Protein 2FHZ (pdb70)

Foldseek 3Di:
DQDDLFDADEALVCCVVSVQAQHHKYFLNNQLNVLVVCLVVQWAWAKKWFFAQPNHDTDTDVVLIDGDDADPPRSVVSVVSSVVSNVSSVVVVVVPTTIMHTHIDD/DDEDPVNVVCQVVQPHDPVLQVVQVVVDFFWWFWQFFALVNDPDVSPTGTAIWTWTDDVQAIWIAGPPPRYTPDGHRNVDPPTDDDPRIDGDD

InterPro domains:
  IPR020127 Colicin-E5 immunity protein [PF11480] (1-81)
  IPR037234 ImmE5 superfamily [G3DSA:3.30.190.30] (1-83)
  IPR037234 ImmE5 superfamily [SSF143469] (1-82)

B-factor: mean 12.39, std 7.79, range [4.9, 49.21]

Radius of gyration: 15.58 Å; Cα contacts (8 Å, |Δi|>4): 449; chains: 2; bounding box: 34×41×37 Å

Organism: Escherichia coli (NCBI:txid562)

Nearest PDB structures (foldseek):
  2fhz-assembly1_A  TM=1.010E+00  e=1.938E-22  Escherichia coli
  6ecx-assembly1_A  TM=2.827E-01  e=2.807E+00  Stigmatella aurantiaca
  7jsr-assembly1_A  TM=5.140E-01  e=8.638E+00  Mycolicibacterium smegmatis MC2 155
  2a8k-assembly1_A  TM=9.633E-01  e=1.372E-16  Escherichia coli
  3vj7-assembly1_A  TM=9.386E-01  e=8.133E-16  Escherichia coli

Sequence (199 aa):
KLFEHTVLYDSGDAFFELKGNASMKLSPKAAIEVCNEAAKKGLWILGIDGGHWLNPGFRIDSSASWTYDMPEEYKSKIPENNRLAIENIKDDIENGYTAFIITLKMLKIDQKIRGQMPERGWTEDDIKNTVSNGATGTSFDKRSPKKTPPDYLGRNDPATVYGSPGKYVVVNDRTGEVTQISDKTDPGWVDDSRIQWGN

Secondary structure (DSSP, 8-state):
--S-TT--B--HHHHHHTT-TTT--B-HHHHHHHHHHHHHHT--EEEEEEEEE-SS-EEE-GGG-EE-PPPSS-GGGHHHHHHHHHHHHHHHHHTT--EEEEEE--/-B--HHHHHHGGGTT--HHHHHHHHHT-EEEEEEEEE-GGGSTTTT--EEEEEEEEEETTEEEEEETTT-BEEEE--TT-TTPBPPTT-EE--

Solvent-accessible surface area: 9165 Å² total; per-residue (Å²): 106,124,7,106,24,92,61,46,32,79,42,3,105,15,2,35,135,44,136,0,15,0,0,0,2,0,10,36,110,0,0,32,64,0,0,56,55,0,34,167,105,34,37,2,1,2,0,0,5,0,0,44,32,82,122,90,15,1,74,1,31,11,29,1,4,2,14,15,60,41,42,166,158,43,146,108,100,17,90,74,1,27,121,20,0,25,74,9,0,112,69,3,72,146,109,42,29,61,0,0,0,0,0,2,99,139,94,122,39,45,67,7,5,111,24,2,1,103,49,1,34,8,68,96,97,44,0,109,87,21,27,89,122,29,66,52,0,41,7,66,3,96,20,36,59,120,20,13,8,79,108,88,142,5,40,110,11,76,2,18,0,37,20,53,89,15,114,0,0,4,10,0,84,156,22,20,36,3,20,4,0,0,0,58,53,9,136,42,17,49,32,5,78,100,18,95,98,71,97

CATH classification: 3.30.190.30

Structure (mmCIF, N/CA/C/O backbone):
data_2FHZ
#
_entry.id   2FHZ
#
_cell.length_a   61.790
_cell.length_b   73.640
_cell.length_c   110.110
_cell.angle_alpha   90.00
_cell.angle_beta   90.00
_cell.angle_gamma   90.00
#
_symmetry.space_group_name_H-M   'I 2 2 2'
#
loop_
_entity.id
_entity.type
_entity.pdbx_description
1 polymer 'Colicin-E5 immunity protein'
2 polymer Colicin-E5
3 water water
#
loop_
_atom_site.group_PDB
_atom_site.id
_atom_site.type_symbol
_atom_site.label_atom_id
_atom_site.label_alt_id
_atom_site.label_comp_id
_atom_site.label_asym_id
_atom_site.label_entity_id
_atom_site.label_seq_id
_atom_site.pdbx_PDB_ins_code
_atom_site.Cartn_x
_atom_site.Cartn_y
_atom_site.Cartn_z
_atom_site.occupancy
_atom_site.B_iso_or_equiv
_atom_site.auth_seq_id
_atom_site.auth_comp_id
_atom_site.auth_asym_id
_atom_site.auth_atom_id
_atom_site.pdbx_PDB_model_num
ATOM 1 N N . LYS A 1 4 ? 12.806 13.417 3.249 1.00 15.52 4 LYS A N 1
ATOM 2 C CA . LYS A 1 4 ? 12.010 13.020 4.444 1.00 13.64 4 LYS A CA 1
ATOM 3 C C . LYS A 1 4 ? 11.196 11.762 4.175 1.00 13.50 4 LYS A C 1
ATOM 4 O O . LYS A 1 4 ? 10.816 11.485 3.037 1.00 14.62 4 LYS A O 1
ATOM 10 N N . LEU A 1 5 ? 10.927 11.004 5.233 1.00 12.62 5 LEU A N 1
ATOM 11 C CA . LEU A 1 5 ? 10.147 9.780 5.116 1.00 13.16 5 LEU A CA 1
ATOM 12 C C . LEU A 1 5 ? 8.661 10.099 5.229 1.00 12.24 5 LEU A C 1
ATOM 13 O O . LEU A 1 5 ? 7.813 9.247 4.972 1.00 13.71 5 LEU A O 1
ATOM 18 N N . PHE A 1 6 ? 8.356 11.334 5.620 1.00 11.24 6 PHE A N 1
ATOM 19 C CA . PHE A 1 6 ? 6.977 11.783 5.768 1.00 10.64 6 PHE A CA 1
ATOM 20 C C . PHE A 1 6 ? 6.684 12.887 4.759 1.00 10.59 6 PHE A C 1
ATOM 21 O O . PHE A 1 6 ? 7.586 13.364 4.075 1.00 10.87 6 PHE A O 1
ATOM 29 N N . GLU A 1 7 ? 5.420 13.289 4.677 1.00 10.15 7 GLU A N 1
ATOM 30 C CA . GLU A 1 7 ? 4.995 14.334 3.752 1.00 10.73 7 GLU A CA 1
ATOM 31 C C . GLU A 1 7 ? 4.779 15.667 4.459 1.00 9.99 7 GLU A C 1
ATOM 32 O O . GLU A 1 7 ? 4.104 15.732 5.486 1.00 9.40 7 GLU A O 1
ATOM 38 N N . HIS A 1 8 ? 5.339 16.733 3.899 1.00 9.81 8 HIS A N 1
ATOM 39 C CA . HIS A 1 8 ? 5.177 18.056 4.488 1.00 9.29 8 HIS A CA 1
ATOM 40 C C . HIS A 1 8 ? 3.757 18.580 4.299 1.00 8.75 8 HIS A C 1
ATOM 41 O O . HIS A 1 8 ? 3.330 19.497 4.996 1.00 9.51 8 HIS A O 1
ATOM 48 N N . THR A 1 9 ? 3.031 17.985 3.355 1.00 9.33 9 THR A N 1
ATOM 49 C CA . THR A 1 9 ? 1.659 18.385 3.055 1.00 10.29 9 THR A CA 1
ATOM 50 C C . THR A 1 9 ? 0.630 17.710 3.954 1.00 9.87 9 THR A C 1
ATOM 51 O O . THR A 1 9 ? -0.571 17.937 3.805 1.00 10.64 9 THR A O 1
ATOM 55 N N . VAL A 1 10 ? 1.101 16.893 4.890 1.00 9.96 10 VAL A N 1
ATOM 56 C CA . VAL A 1 10 ? 0.212 16.176 5.792 1.00 9.05 10 VAL A CA 1
ATOM 57 C C . VAL A 1 10 ? 0.361 16.597 7.247 1.00 8.49 10 VAL A C 1
ATOM 58 O O . VAL A 1 10 ? 1.475 16.774 7.744 1.00 8.89 10 VAL A O 1
ATOM 62 N N . LEU A 1 11 ? -0.771 16.772 7.920 1.00 8.17 11 LEU A N 1
ATOM 63 C CA . LEU A 1 11 ? -0.770 17.110 9.335 1.00 8.36 11 LEU A CA 1
ATOM 64 C C . LEU A 1 11 ? -0.943 15.754 10.013 1.00 7.90 11 LEU A C 1
ATOM 65 O O . LEU A 1 11 ? -2.043 15.198 10.035 1.00 9.66 11 LEU A O 1
ATOM 70 N N . TYR A 1 12 ? 0.143 15.204 10.546 1.00 8.18 12 TYR A N 1
ATOM 71 C CA . TYR A 1 12 ? 0.066 13.898 11.184 1.00 8.38 12 TYR A CA 1
ATOM 72 C C . TYR A 1 12 ? -0.738 13.932 12.472 1.00 8.85 12 TYR A C 1
ATOM 73 O O . TYR A 1 12 ? -0.600 14.843 13.293 1.00 9.24 12 TYR A O 1
ATOM 82 N N . ASP A 1 13 ? -1.593 12.927 12.637 1.00 10.33 13 ASP A N 1
ATOM 83 C CA . ASP A 1 13 ? -2.480 12.856 13.786 1.00 11.16 13 ASP A CA 1
ATOM 84 C C . ASP A 1 13 ? -2.148 11.773 14.808 1.00 11.40 13 ASP A C 1
ATOM 85 O O . ASP A 1 13 ? -2.916 11.538 15.742 1.00 13.42 13 ASP A O 1
ATOM 90 N N . SER A 1 14 ? -1.006 11.119 14.634 1.00 11.92 14 SER A N 1
ATOM 91 C CA . SER A 1 14 ? -0.576 10.076 15.557 1.00 12.81 14 SER A CA 1
ATOM 92 C C . SER A 1 14 ? 0.895 10.268 15.896 1.00 12.21 14 SER A C 1
ATOM 93 O O . SER A 1 14 ? 1.719 10.478 15.007 1.00 13.52 14 SER A O 1
ATOM 96 N N . GLY A 1 15 ? 1.219 10.197 17.183 1.00 12.50 15 GLY A N 1
ATOM 97 C CA . GLY A 1 15 ? 2.598 10.361 17.603 1.00 12.76 15 GLY A CA 1
ATOM 98 C C . GLY A 1 15 ? 3.506 9.277 17.052 1.00 12.72 15 GLY A C 1
ATOM 99 O O . GLY A 1 15 ? 4.709 9.486 16.904 1.00 12.16 15 GLY A O 1
ATOM 100 N N . ASP A 1 16 ? 2.938 8.115 16.745 1.00 13.25 16 ASP A N 1
ATOM 101 C CA . ASP A 1 16 ? 3.729 7.012 16.209 1.00 14.35 16 ASP A CA 1
ATOM 102 C C . ASP A 1 16 ? 4.428 7.399 14.909 1.00 13.40 16 ASP A C 1
ATOM 103 O O . ASP A 1 16 ? 5.547 6.959 14.641 1.00 14.08 16 ASP A O 1
ATOM 108 N N . ALA A 1 17 ? 3.764 8.223 14.104 1.00 12.52 17 ALA A N 1
ATOM 109 C CA . ALA A 1 17 ? 4.321 8.661 12.829 1.00 11.68 17 ALA A CA 1
ATOM 110 C C . ALA A 1 17 ? 5.620 9.440 13.018 1.00 10.06 17 ALA A C 1
ATOM 111 O O . ALA A 1 17 ? 6.544 9.321 12.218 1.00 9.36 17 ALA A O 1
ATOM 113 N N . PHE A 1 18 ? 5.676 10.241 14.076 1.00 9.21 18 PHE A N 1
ATOM 114 C CA . PHE A 1 18 ? 6.857 11.044 14.384 1.00 9.06 18 PHE A CA 1
ATOM 115 C C . PHE A 1 18 ? 8.096 10.159 14.535 1.00 8.91 18 PHE A C 1
ATOM 116 O O . PHE A 1 18 ? 9.172 10.489 14.046 1.00 9.72 18 PHE A O 1
ATOM 124 N N . PHE A 1 19 ? 7.944 9.029 15.213 1.00 10.12 19 PHE A N 1
ATOM 125 C CA . PHE A 1 19 ? 9.077 8.139 15.412 1.00 10.88 19 PHE A CA 1
ATOM 126 C C . PHE A 1 19 ? 9.327 7.218 14.228 1.00 11.57 19 PHE A C 1
ATOM 127 O O . PHE A 1 19 ? 10.469 7.037 13.807 1.00 12.97 19 PHE A O 1
ATOM 135 N N . GLU A 1 20 ? 8.260 6.656 13.677 1.00 11.82 20 GLU A N 1
ATOM 136 C CA . GLU A 1 20 ? 8.391 5.753 12.543 1.00 13.73 20 GLU A CA 1
ATOM 137 C C . GLU A 1 20 ? 8.933 6.446 11.296 1.00 12.24 20 GLU A C 1
ATOM 138 O O . GLU A 1 20 ? 9.719 5.861 10.548 1.00 12.89 20 GLU A O 1
ATOM 144 N N . LEU A 1 21 ? 8.523 7.693 11.078 1.00 11.10 21 LEU A N 1
ATOM 145 C CA . LEU A 1 21 ? 8.957 8.439 9.901 1.00 10.41 21 LEU A CA 1
ATOM 146 C C . LEU A 1 21 ? 10.040 9.485 10.181 1.00 9.93 21 LEU A C 1
ATOM 147 O O . LEU A 1 21 ? 10.280 10.373 9.362 1.00 10.01 21 LEU A O 1
ATOM 152 N N . LYS A 1 22 ? 10.688 9.367 11.339 1.00 9.46 22 LYS A N 1
ATOM 153 C CA . LYS A 1 22 ? 11.774 10.264 11.739 1.00 10.04 22 LYS A CA 1
ATOM 154 C C . LYS A 1 22 ? 11.431 11.736 11.526 1.00 8.76 22 LYS A C 1
ATOM 155 O O . LYS A 1 22 ? 12.120 12.446 10.790 1.00 9.39 22 LYS A O 1
ATOM 161 N N . GLY A 1 23 ? 10.380 12.195 12.195 1.00 8.08 23 GLY A N 1
ATOM 162 C CA . GLY A 1 23 ? 9.949 13.570 12.030 1.00 7.60 23 GLY A CA 1
ATOM 163 C C . GLY A 1 23 ? 10.521 14.614 12.968 1.00 7.23 23 GLY A C 1
ATOM 164 O O . GLY A 1 23 ? 10.020 15.739 12.999 1.00 6.49 23 GLY A O 1
ATOM 165 N N . ASN A 1 24 ? 11.570 14.281 13.712 1.00 7.32 24 ASN A N 1
ATOM 166 C CA . ASN A 1 24 ? 12.142 15.241 14.645 1.00 6.65 24 ASN A CA 1
ATOM 167 C C . ASN A 1 24 ? 12.445 16.602 14.028 1.00 6.62 24 ASN A C 1
ATOM 168 O O . ASN A 1 24 ? 13.046 16.699 12.956 1.00 6.99 24 ASN A O 1
ATOM 173 N N . ALA A 1 25 ? 11.993 17.645 14.723 1.00 6.41 25 ALA A N 1
ATOM 174 C CA . ALA A 1 25 ? 12.203 19.039 14.338 1.00 6.12 25 ALA A CA 1
ATOM 175 C C . ALA A 1 25 ? 11.595 19.469 13.012 1.00 5.50 25 ALA A C 1
ATOM 176 O O . ALA A 1 25 ? 11.804 20.606 12.585 1.00 6.27 25 ALA A O 1
ATOM 178 N N . SER A 1 26 ? 10.814 18.599 12.380 1.00 6.43 26 SER A N 1
ATOM 179 C CA . SER A 1 26 ? 10.275 18.918 11.062 1.00 6.42 26 SER A CA 1
ATOM 180 C C . SER A 1 26 ? 8.819 18.528 10.779 1.00 6.09 26 SER A C 1
ATOM 181 O O . SER A 1 26 ? 8.081 19.295 10.162 1.00 6.79 26 SER A O 1
ATOM 184 N N . MET A 1 27 ? 8.400 17.346 11.216 1.00 5.97 27 MET A N 1
ATOM 185 C CA . MET A 1 27 ? 7.038 16.893 10.964 1.00 6.31 27 MET A CA 1
ATOM 186 C C . MET A 1 27 ? 5.966 17.787 11.582 1.00 5.98 27 MET A C 1
ATOM 187 O O . MET A 1 27 ? 6.103 18.241 12.719 1.00 6.04 27 MET A O 1
ATOM 192 N N . LYS A 1 28 ? 4.899 18.032 10.824 1.00 6.23 28 LYS A N 1
ATOM 193 C CA . LYS A 1 28 ? 3.780 18.833 11.309 1.00 6.58 28 LYS A CA 1
ATOM 194 C C . LYS A 1 28 ? 2.851 17.899 12.080 1.00 6.11 28 LYS A C 1
ATOM 195 O O . LYS A 1 28 ? 2.410 16.870 11.555 1.00 7.21 28 LYS A O 1
ATOM 201 N N . LEU A 1 29 ? 2.551 18.275 13.318 1.00 6.13 29 LEU A N 1
ATOM 202 C CA . LEU A 1 29 ? 1.716 17.476 14.203 1.00 6.36 29 LEU A CA 1
ATOM 203 C C . LEU A 1 29 ? 0.432 18.167 14.645 1.00 6.61 29 LEU A C 1
ATOM 204 O O . LEU A 1 29 ? 0.436 19.352 14.976 1.00 6.65 29 LEU A O 1
ATOM 209 N N . SER A 1 30 ? -0.664 17.417 14.667 1.00 6.46 30 SER A N 1
ATOM 210 C CA . SER A 1 30 ? -1.927 17.956 15.142 1.00 7.31 30 SER A CA 1
ATOM 211 C C . SER A 1 30 ? -1.751 18.086 16.653 1.00 7.02 30 SER A C 1
ATOM 212 O O . SER A 1 30 ? -0.820 17.519 17.226 1.00 7.01 30 SER A O 1
ATOM 215 N N . PRO A 1 31 ? -2.634 18.839 17.319 1.00 7.11 31 PRO A N 1
ATOM 216 C CA . PRO A 1 31 ? -2.510 18.985 18.773 1.00 7.95 31 PRO A CA 1
ATOM 217 C C . PRO A 1 31 ? -2.503 17.618 19.471 1.00 8.28 31 PRO A C 1
ATOM 218 O O . PRO A 1 31 ? -1.741 17.387 20.413 1.00 8.21 31 PRO A O 1
ATOM 222 N N . LYS A 1 32 ? -3.353 16.713 18.996 1.00 7.61 32 LYS A N 1
ATOM 223 C CA . LYS A 1 32 ? -3.429 15.366 19.552 1.00 8.73 32 LYS A CA 1
ATOM 224 C C . LYS A 1 32 ? -2.085 14.655 19.412 1.00 8.27 32 LYS A C 1
ATOM 225 O O . LYS A 1 32 ? -1.565 14.093 20.379 1.00 8.74 32 LYS A O 1
ATOM 231 N N . ALA A 1 33 ? -1.529 14.681 18.205 1.00 7.59 33 ALA A N 1
ATOM 232 C CA . ALA A 1 33 ? -0.253 14.028 17.946 1.00 7.93 33 ALA A CA 1
ATOM 233 C C . ALA A 1 33 ? 0.887 14.653 18.736 1.00 7.11 33 ALA A C 1
ATOM 234 O O . ALA A 1 33 ? 1.791 13.949 19.183 1.00 7.75 33 ALA A O 1
ATOM 236 N N . ALA A 1 34 ? 0.849 15.971 18.904 1.00 7.52 34 ALA A N 1
ATOM 237 C CA . ALA A 1 34 ? 1.896 16.672 19.639 1.00 7.03 34 ALA A CA 1
ATOM 238 C C . ALA A 1 34 ? 1.973 16.178 21.080 1.00 7.13 34 ALA A C 1
ATOM 239 O O . ALA A 1 34 ? 3.061 15.934 21.607 1.00 7.57 34 ALA A O 1
ATOM 241 N N . ILE A 1 35 ? 0.819 16.036 21.721 1.00 7.31 35 ILE A N 1
ATOM 242 C CA . ILE A 1 35 ? 0.780 15.553 23.095 1.00 8.73 35 ILE A CA 1
ATOM 243 C C . ILE A 1 35 ? 1.283 14.111 23.144 1.00 8.07 35 ILE A C 1
ATOM 244 O O . ILE A 1 35 ? 2.019 13.731 24.059 1.00 9.05 35 ILE A O 1
ATOM 249 N N . GLU A 1 36 ? 0.888 13.309 22.159 1.00 7.75 36 GLU A N 1
ATOM 250 C CA . GLU A 1 36 ? 1.328 11.919 22.102 1.00 8.59 36 GLU A CA 1
ATOM 251 C C . GLU A 1 36 ? 2.847 11.832 21.980 1.00 8.10 36 GLU A C 1
ATOM 252 O O . GLU A 1 36 ? 3.475 10.993 22.627 1.00 8.82 36 GLU A O 1
ATOM 258 N N . VAL A 1 37 ? 3.441 12.696 21.160 1.00 7.66 37 VAL A N 1
ATOM 259 C CA . VAL A 1 37 ? 4.891 12.691 21.001 1.00 7.85 37 VAL A CA 1
ATOM 260 C C . VAL A 1 37 ? 5.570 13.050 22.322 1.00 7.51 37 VAL A C 1
ATOM 261 O O . VAL A 1 37 ? 6.583 12.453 22.687 1.00 8.20 37 VAL A O 1
ATOM 265 N N . CYS A 1 38 ? 5.021 14.022 23.042 1.00 7.91 38 CYS A N 1
ATOM 266 C CA . CYS A 1 38 ? 5.603 14.405 24.324 1.00 8.61 38 CYS A CA 1
ATOM 267 C C . CYS A 1 38 ? 5.588 13.235 25.300 1.00 10.03 38 CYS A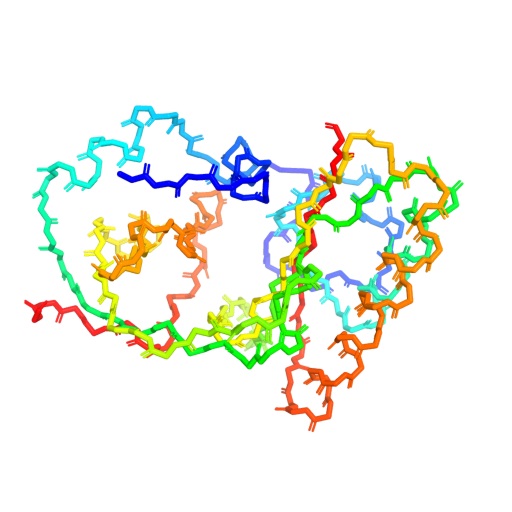 C 1
ATOM 268 O O . CYS A 1 38 ? 6.575 12.975 25.989 1.00 10.66 38 CYS A O 1
ATOM 271 N N . ASN A 1 39 ? 4.469 12.526 25.359 1.00 10.48 39 ASN A N 1
ATOM 272 C CA . ASN A 1 39 ? 4.358 11.391 26.263 1.00 11.69 39 ASN A CA 1
ATOM 273 C C . ASN A 1 39 ? 5.296 10.251 25.877 1.00 10.40 39 ASN A C 1
ATOM 274 O O . ASN A 1 39 ? 5.873 9.596 26.748 1.00 11.15 39 ASN A O 1
ATOM 279 N N . GLU A 1 40 ? 5.457 10.012 24.579 1.00 9.45 40 GLU A N 1
ATOM 280 C CA . GLU A 1 40 ? 6.346 8.955 24.114 1.00 9.96 40 GLU A CA 1
ATOM 281 C C . GLU A 1 40 ? 7.793 9.361 24.393 1.00 9.35 40 GLU A C 1
ATOM 282 O O . GLU A 1 40 ? 8.629 8.520 24.727 1.00 9.25 40 GLU A O 1
ATOM 288 N N . ALA A 1 41 ? 8.081 10.653 24.261 1.00 9.12 41 ALA A N 1
ATOM 289 C CA . ALA A 1 41 ? 9.423 11.164 24.518 1.00 10.01 41 ALA A CA 1
ATOM 290 C C . ALA A 1 41 ? 9.834 10.815 25.945 1.00 10.58 41 ALA A C 1
ATOM 291 O O . ALA A 1 41 ? 10.931 10.304 26.180 1.00 10.28 41 ALA A O 1
ATOM 293 N N . ALA A 1 42 ? 8.949 11.089 26.896 1.00 11.13 42 ALA A N 1
ATOM 294 C CA . ALA A 1 42 ? 9.227 10.794 28.297 1.00 12.91 42 ALA A CA 1
ATOM 295 C C . ALA A 1 42 ? 9.460 9.299 28.498 1.00 12.67 42 ALA A C 1
ATOM 296 O O . ALA A 1 42 ? 10.404 8.894 29.179 1.00 12.83 42 ALA A O 1
ATOM 298 N N . LYS A 1 43 ? 8.598 8.482 27.900 1.00 11.51 43 LYS A N 1
ATOM 299 C CA . LYS A 1 43 ? 8.717 7.035 28.026 1.00 11.23 43 LYS A CA 1
ATOM 300 C C . LYS A 1 43 ? 10.030 6.524 27.447 1.00 9.72 43 LYS A C 1
ATOM 301 O O . LYS A 1 43 ? 10.556 5.502 27.893 1.00 9.20 43 LYS A O 1
ATOM 307 N N . LYS A 1 44 ? 10.557 7.239 26.457 1.00 9.23 44 LYS A N 1
ATOM 308 C CA . LYS A 1 44 ? 11.811 6.865 25.816 1.00 9.58 44 LYS A CA 1
ATOM 309 C C . LYS A 1 44 ? 13.025 7.522 26.473 1.00 9.39 44 LYS A C 1
ATOM 310 O O . LYS A 1 44 ? 14.163 7.230 26.107 1.00 10.66 44 LYS A O 1
ATOM 316 N N . GLY A 1 45 ? 12.782 8.407 27.436 1.00 8.65 45 GLY A N 1
ATOM 317 C CA . GLY A 1 45 ? 13.874 9.085 28.117 1.00 8.99 45 GLY A CA 1
ATOM 318 C C . GLY A 1 45 ? 14.487 10.215 27.307 1.00 7.78 45 GLY A C 1
ATOM 319 O O . GLY A 1 45 ? 15.656 10.563 27.493 1.00 8.99 45 GLY A O 1
ATOM 320 N N . LEU A 1 46 ? 13.689 10.798 26.416 1.00 8.59 46 LEU A N 1
ATOM 321 C CA . LEU A 1 46 ? 14.141 11.884 25.554 1.00 8.32 46 LEU A CA 1
ATOM 322 C C . LEU A 1 46 ? 13.679 13.255 26.032 1.00 7.97 46 LEU A C 1
ATOM 323 O O . LEU A 1 46 ? 12.511 13.456 26.363 1.00 9.07 46 LEU A O 1
ATOM 328 N N . TRP A 1 47 ? 14.613 14.198 26.049 1.00 7.37 47 TRP A N 1
ATOM 329 C CA . TRP A 1 47 ? 14.334 15.563 26.470 1.00 6.89 47 TRP A CA 1
ATOM 330 C C . TRP A 1 47 ? 13.703 16.353 25.327 1.00 6.77 47 TRP A C 1
ATOM 331 O O . TRP A 1 47 ? 14.132 16.240 24.178 1.00 6.88 47 TRP A O 1
ATOM 342 N N . ILE A 1 48 ? 12.681 17.144 25.646 1.00 6.05 48 ILE A N 1
ATOM 343 C CA . ILE A 1 48 ? 12.018 17.970 24.642 1.00 6.02 48 ILE A CA 1
ATOM 344 C C . ILE A 1 48 ? 12.704 19.332 24.671 1.00 5.94 48 ILE A C 1
ATOM 345 O O . ILE A 1 48 ? 12.555 20.091 25.627 1.00 6.80 48 ILE A O 1
ATOM 350 N N . LEU A 1 49 ? 13.469 19.623 23.625 1.00 5.93 49 LEU A N 1
ATOM 351 C CA . LEU A 1 49 ? 14.199 20.884 23.511 1.00 6.01 49 LEU A CA 1
ATOM 352 C C . LEU A 1 49 ? 13.328 22.050 23.081 1.00 5.94 49 LEU A C 1
ATOM 353 O O . LEU A 1 49 ? 13.556 23.190 23.490 1.00 6.83 49 LEU A O 1
ATOM 358 N N . GLY A 1 50 ? 12.341 21.776 22.239 1.00 6.02 50 GLY A N 1
ATOM 359 C CA . GLY A 1 50 ? 11.494 22.854 21.785 1.00 6.79 50 GLY A CA 1
ATOM 360 C C . GLY A 1 50 ? 10.229 22.409 21.103 1.00 5.52 50 GLY A C 1
ATOM 361 O O . GLY A 1 50 ? 10.111 21.279 20.628 1.00 6.28 50 GLY A O 1
ATOM 362 N N . ILE A 1 51 ? 9.269 23.323 21.090 1.00 5.52 51 ILE A N 1
ATOM 363 C CA . ILE A 1 51 ? 7.989 23.102 20.446 1.00 5.89 51 ILE A CA 1
ATOM 364 C C . ILE A 1 51 ? 7.644 24.389 19.716 1.00 5.52 51 ILE A C 1
ATOM 365 O O . ILE A 1 51 ? 7.603 25.463 20.319 1.00 6.63 51 ILE A O 1
ATOM 370 N N . ASP A 1 52 ? 7.438 24.283 18.410 1.00 5.83 52 ASP A N 1
ATOM 371 C CA . ASP A 1 52 ? 7.070 25.438 17.609 1.00 5.75 52 ASP A CA 1
ATOM 372 C C . ASP A 1 52 ? 5.584 25.338 17.308 1.00 5.98 52 ASP A C 1
ATOM 373 O O . ASP A 1 52 ? 5.122 24.338 16.760 1.00 9.61 52 ASP A O 1
ATOM 378 N N . GLY A 1 53 ? 4.831 26.361 17.692 1.00 6.22 53 GLY A N 1
ATOM 379 C CA . GLY A 1 53 ? 3.406 26.360 17.429 1.00 5.98 53 GLY A CA 1
ATOM 380 C C . GLY A 1 53 ? 3.099 27.181 16.194 1.00 5.60 53 GLY A C 1
ATOM 381 O O . GLY A 1 53 ? 3.856 28.085 15.833 1.00 6.85 53 GLY A O 1
ATOM 382 N N . GLY A 1 54 ? 1.987 26.86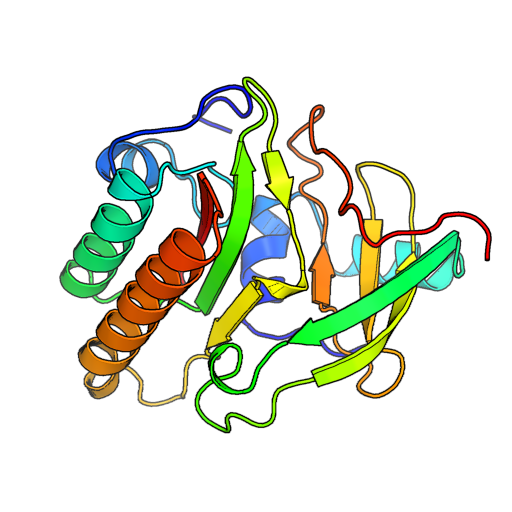3 15.541 1.00 5.53 54 GLY A N 1
ATOM 383 C CA . GLY A 1 54 ? 1.590 27.586 14.352 1.00 5.72 54 GLY A CA 1
ATOM 384 C C . GLY A 1 54 ? 0.187 27.204 13.937 1.00 5.34 54 GLY A C 1
ATOM 385 O O . GLY A 1 54 ? -0.585 26.662 14.733 1.00 5.76 54 GLY A O 1
ATOM 386 N N . HIS A 1 55 ? -0.142 27.486 12.683 1.00 5.27 55 HIS A N 1
ATOM 387 C CA . HIS A 1 55 ? -1.461 27.168 12.164 1.00 6.02 55 HIS A CA 1
ATOM 388 C C . HIS A 1 55 ? -1.389 26.290 10.929 1.00 5.89 55 HIS A C 1
ATOM 389 O O . HIS A 1 55 ? -0.547 26.495 10.048 1.00 7.24 55 HIS A O 1
ATOM 396 N N . TRP A 1 56 ? -2.268 25.294 10.890 1.00 6.97 56 TRP A N 1
ATOM 397 C CA . TRP A 1 56 ? -2.372 24.411 9.738 1.00 7.10 56 TRP A CA 1
ATOM 398 C C . TRP A 1 56 ? -3.393 25.097 8.837 1.00 7.54 56 TRP A C 1
ATOM 399 O O . TRP A 1 56 ? -4.533 25.340 9.243 1.00 7.91 56 TRP A O 1
ATOM 410 N N . LEU A 1 57 ? -2.977 25.405 7.614 1.00 7.68 57 LEU A N 1
ATOM 411 C CA . LEU A 1 57 ? -3.828 26.116 6.673 1.00 8.61 57 LEU A CA 1
ATOM 412 C C . LEU A 1 57 ? -4.579 25.239 5.681 1.00 10.54 57 LEU A C 1
ATOM 413 O O . LEU A 1 57 ? -5.225 25.750 4.769 1.00 12.10 57 LEU A O 1
ATOM 418 N N . ASN A 1 58 ? -4.488 23.924 5.854 1.00 12.15 58 ASN A N 1
ATOM 419 C CA . ASN A 1 58 ? -5.193 22.974 4.990 1.00 13.33 58 ASN A CA 1
ATOM 420 C C . ASN A 1 58 ? -4.975 23.149 3.481 1.00 12.79 58 ASN A C 1
ATOM 421 O O . ASN A 1 58 ? -5.902 23.519 2.757 1.00 14.20 58 ASN A O 1
ATOM 426 N N . PRO A 1 59 ? -3.758 22.879 2.982 1.00 12.72 59 PRO A N 1
ATOM 427 C CA . PRO A 1 59 ? -2.571 22.429 3.710 1.00 13.02 59 PRO A CA 1
ATOM 428 C C . PRO A 1 59 ? -1.618 23.595 3.950 1.00 11.68 59 PRO A C 1
ATOM 429 O O . PRO A 1 59 ? -1.915 24.735 3.588 1.00 10.75 59 PRO A O 1
ATOM 433 N N . GLY A 1 60 ? -0.472 23.300 4.555 1.00 11.62 60 GLY A N 1
ATOM 434 C CA . GLY A 1 60 ? 0.511 24.330 4.813 1.00 10.97 60 GLY A CA 1
ATOM 435 C C . GLY A 1 60 ? 0.642 24.709 6.272 1.00 9.12 60 GLY A C 1
ATOM 436 O O . GLY A 1 60 ? -0.352 24.929 6.969 1.00 10.77 60 GLY A O 1
ATOM 437 N N . PHE A 1 61 ? 1.880 24.781 6.739 1.00 9.50 61 PHE A N 1
ATOM 438 C CA . PHE A 1 61 ? 2.144 25.154 8.116 1.00 9.06 61 PHE A CA 1
ATOM 439 C C . PHE A 1 61 ? 2.744 26.545 8.184 1.00 8.25 61 PHE A C 1
ATOM 440 O O . PHE A 1 61 ? 3.762 26.825 7.542 1.00 9.42 61 PHE A O 1
ATOM 448 N N . ARG A 1 62 ? 2.106 27.423 8.949 1.00 6.80 62 ARG A N 1
ATOM 449 C CA . ARG A 1 62 ? 2.646 28.759 9.132 1.00 6.52 62 ARG A CA 1
ATOM 450 C C . ARG A 1 62 ? 3.046 28.878 10.592 1.00 6.19 62 ARG A C 1
ATOM 451 O O . ARG A 1 62 ? 2.201 28.919 11.489 1.00 6.38 62 ARG A O 1
ATOM 459 N N . ILE A 1 63 ? 4.350 28.912 10.818 1.00 6.23 63 ILE A N 1
ATOM 460 C CA . ILE A 1 63 ? 4.911 29.032 12.153 1.00 6.55 63 ILE A CA 1
ATOM 461 C C . ILE A 1 63 ? 4.629 30.428 12.717 1.00 6.31 63 ILE A C 1
ATOM 462 O O . ILE A 1 63 ? 4.450 31.387 11.965 1.00 6.27 63 ILE A O 1
ATOM 467 N N . ASP A 1 64 ? 4.555 30.529 14.040 1.00 6.65 64 ASP A N 1
ATOM 468 C CA . ASP A 1 64 ? 4.368 31.812 14.715 1.00 6.25 64 ASP A CA 1
ATOM 469 C C . ASP A 1 64 ? 5.444 31.822 15.792 1.00 5.72 64 ASP A C 1
ATOM 470 O O . ASP A 1 64 ? 5.355 31.079 16.767 1.00 5.91 64 ASP A O 1
ATOM 475 N N . SER A 1 65 ? 6.464 32.652 15.610 1.00 6.10 65 SER A N 1
ATOM 476 C CA . SER A 1 65 ? 7.568 32.713 16.558 1.00 6.43 65 SER A CA 1
ATOM 477 C C . SER A 1 65 ? 7.172 33.007 17.999 1.00 6.06 65 SER A C 1
ATOM 478 O O . SER A 1 65 ? 7.889 32.622 18.924 1.00 7.30 65 SER A O 1
ATOM 481 N N . SER A 1 66 ? 6.046 33.682 18.207 1.00 6.08 66 SER A N 1
ATOM 482 C CA . SER A 1 66 ? 5.630 33.977 19.573 1.00 6.55 66 SER A CA 1
ATOM 483 C C . SER A 1 66 ? 5.155 32.717 20.292 1.00 6.84 66 SER A C 1
ATOM 484 O O . SER A 1 66 ? 5.017 32.709 21.517 1.00 7.75 66 SER A O 1
ATOM 487 N N . ALA A 1 67 ? 4.910 31.652 19.533 1.00 5.79 67 ALA A N 1
ATOM 488 C CA . ALA A 1 67 ? 4.473 30.391 20.123 1.00 5.46 67 ALA A CA 1
ATOM 489 C C . ALA A 1 67 ? 5.643 29.429 20.354 1.00 5.97 67 ALA A C 1
ATOM 490 O O . ALA A 1 67 ? 5.444 28.302 20.809 1.00 7.59 67 ALA A O 1
ATOM 492 N N . SER A 1 68 ? 6.862 29.866 20.055 1.00 6.25 68 SER A N 1
ATOM 493 C CA . SER A 1 68 ? 8.025 29.001 20.230 1.00 6.19 68 SER A CA 1
ATOM 494 C C . SER A 1 68 ? 8.436 28.822 21.686 1.00 5.36 68 SER A C 1
ATOM 495 O O . SER A 1 68 ? 8.777 29.783 22.369 1.00 6.31 68 SER A O 1
ATOM 498 N N . TRP A 1 69 ? 8.385 27.571 22.136 1.00 5.35 69 TRP A N 1
ATOM 499 C CA . TRP A 1 69 ? 8.744 27.165 23.497 1.00 5.51 69 TRP A CA 1
ATOM 500 C C . TRP A 1 69 ? 10.120 26.503 23.408 1.00 5.90 69 TRP A C 1
ATOM 501 O O . TRP A 1 69 ? 10.365 25.693 22.511 1.00 6.43 69 TRP A O 1
ATOM 512 N N . THR A 1 70 ? 11.007 26.841 24.339 1.00 6.07 70 THR A N 1
ATOM 513 C CA . THR A 1 70 ? 12.365 26.308 24.335 1.00 7.62 70 THR A CA 1
ATOM 514 C C . THR A 1 70 ? 12.831 25.970 25.739 1.00 7.40 70 THR A C 1
ATOM 515 O O . THR A 1 70 ? 12.637 26.755 26.664 1.00 8.90 70 THR A O 1
ATOM 519 N N . TYR A 1 71 ? 13.456 24.807 25.891 1.00 8.20 71 TYR A N 1
ATOM 520 C CA . TYR A 1 71 ? 13.976 24.395 27.186 1.00 9.20 71 TYR A CA 1
ATOM 521 C C . TYR A 1 71 ? 15.318 23.707 26.969 1.00 8.86 71 TYR A C 1
ATOM 522 O O . TYR A 1 71 ? 15.369 22.519 26.650 1.00 8.46 71 TYR A O 1
ATOM 531 N N . ASP A 1 72 ? 16.404 24.461 27.112 1.00 9.25 72 ASP A N 1
ATOM 532 C CA . ASP A 1 72 ? 17.735 23.892 26.949 1.00 10.61 72 ASP A CA 1
ATOM 533 C C . ASP A 1 72 ? 17.909 22.796 27.991 1.00 9.78 72 ASP A C 1
ATOM 534 O O . ASP A 1 72 ? 17.492 22.948 29.138 1.00 10.27 72 ASP A O 1
ATOM 539 N N . MET A 1 73 ? 18.520 21.691 27.583 1.00 10.31 73 MET A N 1
ATOM 540 C CA . MET A 1 73 ? 18.733 20.553 28.469 1.00 10.54 73 MET A CA 1
ATOM 541 C C . MET A 1 73 ? 19.909 20.783 29.418 1.00 10.14 73 MET A C 1
ATOM 542 O O . MET A 1 73 ? 21.013 21.104 28.982 1.00 11.13 73 MET A O 1
ATOM 547 N N . PRO A 1 74 ? 19.680 20.652 30.735 1.00 10.23 74 PRO A N 1
ATOM 548 C CA . PRO A 1 74 ? 20.783 20.852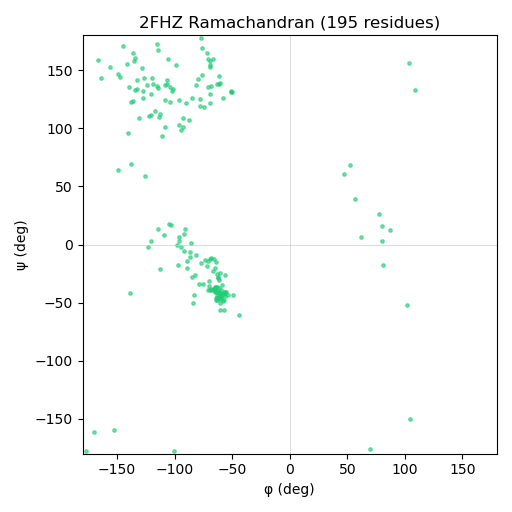 31.680 1.00 9.85 74 PRO A CA 1
ATOM 549 C C . PRO A 1 74 ? 21.685 19.617 31.647 1.00 9.07 74 PRO A C 1
ATOM 550 O O . PRO A 1 74 ? 21.316 18.603 31.058 1.00 9.58 74 PRO A O 1
ATOM 554 N N . GLU A 1 75 ? 22.861 19.702 32.266 1.00 8.73 75 GLU A N 1
ATOM 555 C CA . GLU A 1 75 ? 23.793 18.570 32.295 1.00 9.53 75 GLU A CA 1
ATOM 556 C C . GLU A 1 75 ? 23.139 17.339 32.902 1.00 9.71 75 GLU A C 1
ATOM 557 O O . GLU A 1 75 ? 23.109 16.273 32.287 1.00 10.31 75 GLU A O 1
ATOM 563 N N . GLU A 1 76 ? 22.646 17.482 34.126 1.00 9.70 76 GLU A N 1
ATOM 564 C CA . GLU A 1 76 ? 21.957 16.391 34.799 1.00 10.15 76 GLU A CA 1
ATOM 565 C C . GLU A 1 76 ? 20.490 16.653 34.493 1.00 10.34 76 GLU A C 1
ATOM 566 O O . GLU A 1 76 ? 19.844 17.475 35.141 1.00 11.86 76 GLU A O 1
ATOM 572 N N . TYR A 1 77 ? 19.974 15.948 33.491 1.00 9.44 77 TYR A N 1
ATOM 573 C CA . TYR A 1 77 ? 18.606 16.148 33.029 1.00 9.32 77 TYR A CA 1
ATOM 574 C C . TYR A 1 77 ? 17.623 15.007 33.250 1.00 9.29 77 TYR A C 1
ATOM 575 O O . TYR A 1 77 ? 16.416 15.231 33.244 1.00 8.72 77 TYR A O 1
ATOM 584 N N . LYS A 1 78 ? 18.122 13.791 33.432 1.00 9.79 78 LYS A N 1
ATOM 585 C CA . LYS A 1 78 ? 17.236 12.639 33.563 1.00 8.93 78 LYS A CA 1
ATOM 586 C C . LYS A 1 78 ? 16.147 12.720 34.625 1.00 10.97 78 LYS A C 1
ATOM 587 O O . LYS A 1 78 ? 15.002 12.348 34.368 1.00 12.15 78 LYS A O 1
ATOM 593 N N . SER A 1 79 ? 16.493 13.213 35.807 1.00 12.18 79 SER A N 1
ATOM 594 C CA . SER A 1 79 ? 15.521 13.337 36.888 1.00 14.68 79 SER A CA 1
ATOM 595 C C . SER A 1 79 ? 14.554 14.494 36.630 1.00 13.46 79 SER A C 1
ATOM 596 O O . SER A 1 79 ? 13.521 14.611 37.293 1.00 14.16 79 SER A O 1
ATOM 599 N N . LYS A 1 80 ? 14.893 15.342 35.663 1.00 11.73 80 LYS A N 1
ATOM 600 C CA . LYS A 1 80 ? 14.059 16.489 35.321 1.00 10.95 80 LYS A CA 1
ATOM 601 C C . LYS A 1 80 ? 13.159 16.240 34.118 1.00 10.27 80 LYS A C 1
ATOM 602 O O . LYS A 1 80 ? 12.397 17.123 33.714 1.00 10.36 80 LYS A O 1
ATOM 608 N N . ILE A 1 81 ? 13.243 15.049 33.539 1.00 9.43 81 ILE A N 1
ATOM 609 C CA . ILE A 1 81 ? 12.412 14.730 32.390 1.00 9.70 81 ILE A CA 1
ATOM 610 C C . ILE A 1 81 ? 10.925 14.864 32.720 1.00 9.43 81 ILE A C 1
ATOM 611 O O . ILE A 1 81 ? 10.160 15.401 31.917 1.00 8.67 81 ILE A O 1
ATOM 616 N N . PRO A 1 82 ? 10.488 14.388 33.901 1.00 10.73 82 PRO A N 1
ATOM 617 C CA . PRO A 1 82 ? 9.062 14.524 34.220 1.00 11.49 82 PRO A CA 1
ATOM 618 C C . PRO A 1 82 ? 8.583 15.980 34.155 1.00 10.90 82 PRO A C 1
ATOM 619 O O . PRO A 1 82 ? 7.493 16.259 33.650 1.00 11.52 82 PRO A O 1
ATOM 623 N N . GLU A 1 83 ? 9.398 16.902 34.660 1.00 11.10 83 GLU A N 1
ATOM 624 C CA . GLU A 1 83 ? 9.055 18.324 34.653 1.00 10.95 83 GLU A CA 1
ATOM 625 C C . GLU A 1 83 ? 9.118 18.888 33.231 1.00 9.79 83 GLU A C 1
ATOM 626 O O . GLU A 1 83 ? 8.289 19.712 32.841 1.00 9.47 83 GLU A O 1
ATOM 632 N N . ASN A 1 84 ? 10.115 18.455 32.467 1.00 8.71 84 ASN A N 1
ATOM 633 C CA . ASN A 1 84 ? 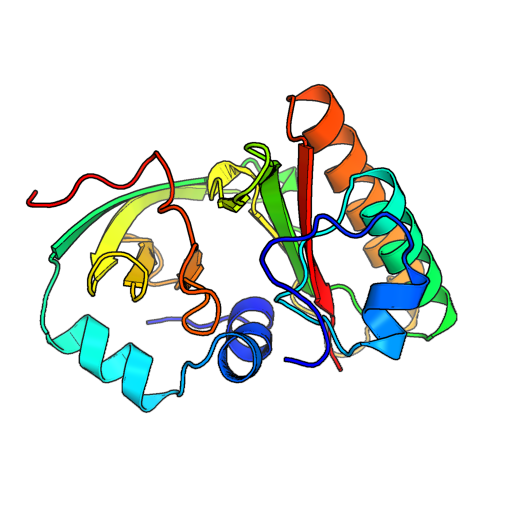10.265 18.890 31.085 1.00 7.84 84 ASN A CA 1
ATOM 634 C C . ASN A 1 84 ? 8.997 18.486 30.330 1.00 7.88 84 ASN A C 1
ATOM 635 O O . ASN A 1 84 ? 8.421 19.286 29.581 1.00 7.99 84 ASN A O 1
ATOM 640 N N . ASN A 1 85 ? 8.552 17.253 30.557 1.00 9.00 85 ASN A N 1
ATOM 641 C CA . ASN A 1 85 ? 7.351 16.715 29.923 1.00 9.63 85 ASN A CA 1
ATOM 642 C C . ASN A 1 85 ? 6.104 17.489 30.331 1.00 9.25 85 ASN A C 1
ATOM 643 O O . ASN A 1 85 ? 5.287 17.860 29.485 1.00 8.58 85 ASN A O 1
ATOM 648 N N . ARG A 1 86 ? 5.957 17.724 31.631 1.00 8.66 86 ARG A N 1
ATOM 649 C CA . ARG A 1 86 ? 4.797 18.443 32.141 1.00 8.53 86 ARG A CA 1
ATOM 650 C C . ARG A 1 86 ? 4.704 19.851 31.565 1.00 7.92 86 ARG A C 1
ATOM 651 O O . ARG A 1 86 ? 3.635 20.285 31.129 1.00 8.04 86 ARG A O 1
ATOM 659 N N . LEU A 1 87 ? 5.823 20.565 31.565 1.00 6.95 87 LEU A N 1
ATOM 660 C CA . LEU A 1 87 ? 5.847 21.925 31.042 1.00 7.18 87 LEU A CA 1
ATOM 661 C C . LEU A 1 87 ? 5.570 21.944 29.545 1.00 6.46 87 LEU A C 1
ATOM 662 O O . LEU A 1 87 ? 4.901 22.850 29.042 1.00 6.91 87 LEU A O 1
ATOM 667 N N . ALA A 1 88 ? 6.081 20.947 28.833 1.00 6.23 88 ALA A N 1
ATOM 668 C CA . ALA A 1 88 ? 5.871 20.861 27.393 1.0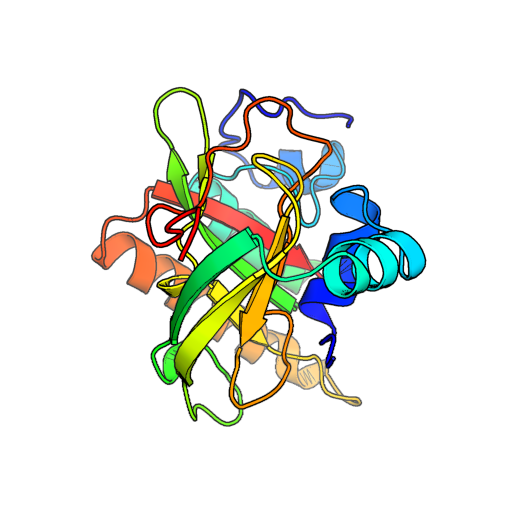0 6.63 88 ALA A CA 1
ATOM 669 C C . ALA A 1 88 ? 4.390 20.688 27.070 1.00 6.12 88 ALA A C 1
ATOM 670 O O . ALA A 1 88 ? 3.850 21.362 26.187 1.00 6.51 88 ALA A O 1
ATOM 672 N N . ILE A 1 89 ? 3.729 19.783 27.783 1.00 6.47 89 ILE A N 1
ATOM 673 C CA . ILE A 1 89 ? 2.315 19.532 27.547 1.00 7.10 89 ILE A CA 1
ATOM 674 C C . ILE A 1 89 ? 1.461 20.724 27.971 1.00 6.88 89 ILE A C 1
ATOM 675 O O . ILE A 1 89 ? 0.482 21.066 27.298 1.00 7.62 89 ILE A O 1
ATOM 680 N N . GLU A 1 90 ? 1.836 21.362 29.074 1.00 7.19 90 GLU A N 1
ATOM 681 C CA . GLU A 1 90 ? 1.120 22.539 29.551 1.00 8.07 90 GLU A CA 1
ATOM 682 C C . GLU A 1 90 ? 1.229 23.624 28.476 1.00 6.80 90 GLU A C 1
ATOM 683 O O . GLU A 1 90 ? 0.264 24.340 28.191 1.00 7.58 90 GLU A O 1
ATOM 689 N N . ASN A 1 91 ? 2.412 23.732 27.878 1.00 6.94 91 ASN A N 1
ATOM 690 C CA . ASN A 1 91 ? 2.661 24.705 26.822 1.00 6.11 91 ASN A CA 1
ATOM 691 C C . ASN A 1 91 ? 1.754 24.447 25.616 1.00 6.42 91 ASN A C 1
ATOM 692 O O . ASN A 1 91 ? 1.167 25.377 25.059 1.00 6.48 91 ASN A O 1
ATOM 697 N N . ILE A 1 92 ? 1.649 23.188 25.202 1.00 6.31 92 ILE A N 1
ATOM 698 C CA . ILE A 1 92 ? 0.797 22.850 24.071 1.00 6.45 92 ILE A CA 1
ATOM 699 C C . ILE A 1 92 ? -0.662 23.175 24.389 1.00 5.78 92 ILE A C 1
ATOM 700 O O . ILE A 1 92 ? -1.368 23.747 23.558 1.00 6.46 92 ILE A O 1
ATOM 705 N N . LYS A 1 93 ? -1.115 22.827 25.588 1.00 6.44 93 LYS A N 1
ATOM 706 C CA . LYS A 1 93 ? -2.494 23.115 25.961 1.00 6.58 93 LYS A CA 1
ATOM 707 C C . LYS A 1 93 ? -2.757 24.617 25.998 1.00 6.57 93 LYS A C 1
ATOM 708 O O . LYS A 1 93 ? -3.848 25.064 25.638 1.00 6.83 93 LYS A O 1
ATOM 714 N N . ASP A 1 94 ? -1.770 25.396 26.432 1.00 6.77 94 ASP A N 1
ATOM 715 C CA . ASP A 1 94 ? -1.937 26.844 26.462 1.00 7.26 94 ASP A CA 1
ATOM 716 C C . ASP A 1 94 ? -2.024 27.381 25.030 1.00 6.07 94 ASP A C 1
ATOM 717 O O . ASP A 1 94 ? -2.810 28.292 24.746 1.00 6.68 94 ASP A O 1
ATOM 722 N N . ASP A 1 95 ? -1.224 26.819 24.126 1.00 6.25 95 ASP A N 1
ATOM 723 C CA . ASP A 1 95 ? -1.264 27.246 22.731 1.00 5.52 95 ASP A CA 1
ATOM 724 C C . ASP A 1 95 ? -2.625 26.907 22.114 1.00 5.20 95 ASP A C 1
ATOM 725 O O . ASP A 1 95 ? -3.142 27.664 21.291 1.00 5.32 95 ASP A O 1
ATOM 730 N N . ILE A 1 96 ? -3.201 25.771 22.502 1.00 5.34 96 ILE A N 1
ATOM 731 C CA . ILE A 1 96 ? -4.518 25.392 21.997 1.00 5.56 96 ILE A CA 1
ATOM 732 C C . ILE A 1 96 ? -5.529 26.446 22.469 1.00 5.47 96 ILE A C 1
ATOM 733 O O . ILE A 1 96 ? -6.415 26.851 21.714 1.00 6.09 96 ILE A O 1
ATOM 738 N N . GLU A 1 97 ? -5.395 26.902 23.712 1.00 5.68 97 GLU A N 1
ATOM 739 C CA . GLU A 1 97 ? -6.295 27.932 24.227 1.00 5.94 97 GLU A CA 1
ATOM 740 C C . GLU A 1 97 ? -6.145 29.213 23.413 1.00 6.09 97 GLU A C 1
ATOM 741 O O . GLU A 1 97 ? -7.085 30.006 23.304 1.00 6.98 97 GLU A O 1
ATOM 747 N N . ASN A 1 98 ? -4.960 29.416 22.842 1.00 5.88 98 ASN A N 1
ATOM 748 C CA . ASN A 1 98 ? -4.706 30.603 22.042 1.00 6.06 98 ASN A CA 1
ATOM 749 C C . ASN A 1 98 ? -4.979 30.424 20.553 1.00 5.79 98 ASN A C 1
ATOM 750 O O . ASN A 1 98 ? -4.651 31.295 19.747 1.00 6.80 98 ASN A O 1
ATOM 755 N N . GLY A 1 99 ? -5.575 29.295 20.189 1.00 6.23 99 GLY A N 1
ATOM 756 C CA . GLY A 1 99 ? -5.940 29.072 18.803 1.00 6.25 99 GLY A CA 1
ATOM 757 C C . GLY A 1 99 ? -4.928 28.468 17.853 1.00 5.56 99 GLY A C 1
ATOM 758 O O . GLY A 1 99 ? -5.148 28.493 16.641 1.00 6.14 99 GLY A O 1
ATOM 759 N N . TYR A 1 100 ? -3.827 27.935 18.372 1.00 5.27 100 TYR A N 1
ATOM 760 C CA . TYR A 1 100 ? -2.842 27.309 17.500 1.00 5.30 100 TYR A CA 1
ATOM 761 C C . TYR A 1 100 ? -3.351 25.915 17.160 1.00 5.73 100 TYR A C 1
ATOM 762 O O . TYR A 1 100 ? -3.936 25.230 18.004 1.00 6.86 100 TYR A O 1
ATOM 771 N N . THR A 1 101 ? -3.118 25.504 15.919 1.00 5.61 101 THR A N 1
ATOM 772 C CA . THR A 1 101 ? -3.637 24.246 15.406 1.00 5.96 101 THR A CA 1
ATOM 773 C C . THR A 1 101 ? -2.635 23.214 14.904 1.00 5.44 101 THR A C 1
ATOM 774 O O . THR A 1 101 ? -3.031 22.154 14.415 1.00 6.30 101 THR A O 1
ATOM 778 N N . ALA A 1 102 ? -1.347 23.513 15.019 1.00 5.83 102 ALA A N 1
ATOM 779 C CA . ALA A 1 102 ? -0.314 22.586 14.578 1.00 5.77 102 ALA A CA 1
ATOM 780 C C . ALA A 1 102 ? 0.981 22.880 15.317 1.00 5.64 102 ALA A C 1
ATOM 781 O O . ALA A 1 102 ? 1.235 24.016 15.722 1.00 6.16 102 ALA A O 1
ATOM 783 N N . PHE A 1 103 ? 1.806 21.850 15.472 1.00 4.90 103 PHE A N 1
ATOM 784 C CA . PHE A 1 103 ? 3.070 21.967 16.187 1.00 5.24 103 PHE A CA 1
ATOM 785 C C . PHE A 1 103 ? 4.182 21.168 15.528 1.00 5.45 103 PHE A C 1
ATOM 786 O O . PHE A 1 103 ? 3.928 20.193 14.822 1.00 6.68 103 PHE A O 1
ATOM 794 N N . ILE A 1 104 ? 5.415 21.599 15.770 1.00 5.01 104 ILE A N 1
ATOM 795 C CA . ILE A 1 104 ? 6.597 20.886 15.304 1.00 5.35 104 ILE A CA 1
ATOM 796 C C . ILE A 1 104 ? 7.433 20.724 16.574 1.00 4.96 104 ILE A C 1
ATOM 797 O O . ILE A 1 104 ? 7.714 21.700 17.270 1.00 5.61 104 ILE A O 1
ATOM 802 N N . ILE A 1 105 ? 7.817 19.489 16.879 1.00 5.81 105 ILE A N 1
ATOM 803 C CA . ILE A 1 105 ? 8.574 19.196 18.089 1.00 5.83 105 ILE A CA 1
ATOM 804 C C . ILE A 1 105 ? 10.026 18.826 17.828 1.00 5.43 105 ILE A C 1
ATOM 805 O O . ILE A 1 105 ? 10.330 18.082 16.898 1.00 6.16 105 ILE A O 1
ATOM 810 N N . THR A 1 106 ? 10.912 19.366 18.660 1.00 5.60 106 THR A N 1
ATOM 811 C CA . THR A 1 106 ? 12.341 19.101 18.564 1.00 5.92 106 THR A CA 1
ATOM 812 C C . THR A 1 106 ? 12.808 18.404 19.839 1.00 5.65 106 THR A C 1
ATOM 813 O O . THR A 1 106 ? 12.760 18.983 20.925 1.00 6.08 106 THR A O 1
ATOM 817 N N . LEU A 1 107 ? 13.246 17.156 19.698 1.00 6.21 107 LEU A N 1
ATOM 818 C CA . LEU A 1 107 ? 13.748 16.381 20.831 1.00 6.83 107 LEU A CA 1
ATOM 819 C C . LEU A 1 107 ? 15.261 16.282 20.740 1.00 7.15 107 LEU A C 1
ATOM 820 O O . LEU A 1 107 ? 15.841 16.466 19.671 1.00 7.63 107 LEU A O 1
ATOM 825 N N . LYS A 1 108 ? 15.898 15.991 21.869 1.00 7.41 108 LYS A N 1
ATOM 826 C CA . LYS A 1 108 ? 17.341 15.803 21.881 1.00 9.84 108 LYS A CA 1
ATOM 827 C C . LYS A 1 108 ? 17.526 14.326 21.553 1.00 12.67 108 LYS A C 1
ATOM 828 O O . LYS A 1 108 ? 17.230 13.457 22.375 1.00 11.72 108 LYS A O 1
ATOM 834 N N . MET A 1 109 ? 17.987 14.049 20.337 1.00 16.15 109 MET A N 1
ATOM 835 C CA . MET A 1 109 ? 18.199 12.681 19.882 1.00 20.68 109 MET A CA 1
ATOM 836 C C . MET A 1 109 ? 19.583 12.529 19.259 1.00 22.76 109 MET A C 1
ATOM 837 O O . MET A 1 109 ? 20.341 13.523 19.265 1.00 25.00 109 MET A O 1
ATOM 843 N N . LEU B 2 12 ? 26.377 35.820 16.908 1.00 18.65 12 LEU B N 1
ATOM 844 C CA . LEU B 2 12 ? 25.188 34.919 16.882 1.00 17.53 12 LEU B CA 1
ATOM 845 C C . LEU B 2 12 ? 25.243 33.856 17.971 1.00 16.82 12 LEU B C 1
ATOM 846 O O . LEU B 2 12 ? 26.308 33.323 18.287 1.00 17.79 12 LEU B O 1
ATOM 851 N N . LYS B 2 13 ? 24.083 33.557 18.543 1.00 13.98 13 LYS B N 1
ATOM 852 C CA . LYS B 2 13 ? 23.966 32.542 19.579 1.00 14.36 13 LYS B CA 1
ATOM 853 C C . LYS B 2 13 ? 22.997 31.484 19.069 1.00 12.81 13 LYS B C 1
ATOM 854 O O . LYS B 2 13 ? 21.902 31.808 18.609 1.00 12.60 13 LYS B O 1
ATOM 860 N N . ILE B 2 14 ? 23.409 30.224 19.136 1.00 12.56 14 ILE B N 1
ATOM 861 C CA . ILE B 2 14 ? 22.579 29.118 18.676 1.00 13.27 14 ILE B CA 1
ATOM 862 C C . ILE B 2 14 ? 22.367 28.153 19.835 1.00 13.44 14 ILE B C 1
ATOM 863 O O . ILE B 2 14 ? 23.306 27.485 20.269 1.00 14.66 14 ILE B O 1
ATOM 868 N N . ASP B 2 15 ? 21.140 28.086 20.344 1.00 13.87 15 ASP B N 1
ATOM 869 C CA . ASP B 2 15 ? 20.853 27.197 21.462 1.00 14.83 15 ASP B CA 1
ATOM 870 C C . ASP B 2 15 ? 20.735 25.741 21.026 1.00 14.15 15 ASP B C 1
ATOM 871 O O . ASP B 2 15 ? 20.844 25.423 19.840 1.00 12.35 15 ASP B O 1
ATOM 876 N N . GLN B 2 16 ? 20.525 24.861 21.999 1.00 13.62 16 GLN B N 1
ATOM 877 C CA . GLN B 2 16 ? 20.406 23.430 21.746 1.00 12.42 16 GLN B CA 1
ATOM 878 C C . GLN B 2 16 ? 19.262 23.092 20.802 1.00 10.83 16 GLN B C 1
ATOM 879 O O . GLN B 2 16 ? 19.388 22.202 19.961 1.00 11.16 16 GLN B O 1
ATOM 885 N N . LYS B 2 17 ? 18.145 23.795 20.956 1.00 10.81 17 LYS B N 1
ATOM 886 C CA . LYS B 2 17 ? 16.976 23.571 20.113 1.00 10.16 17 LYS B CA 1
ATOM 887 C C . LYS B 2 17 ? 17.315 23.831 18.647 1.00 9.02 17 LYS B C 1
ATOM 888 O O . LYS B 2 17 ? 17.133 22.960 17.798 1.00 8.92 17 LYS B O 1
ATOM 894 N N . ILE B 2 18 ? 17.811 25.029 18.351 1.00 9.16 18 ILE B N 1
ATOM 895 C CA . ILE B 2 18 ? 18.159 25.376 16.979 1.00 8.42 18 ILE B CA 1
ATOM 896 C C . ILE B 2 18 ? 19.229 24.435 16.429 1.00 8.96 18 ILE B C 1
ATOM 897 O O . ILE B 2 18 ? 19.144 23.998 15.283 1.00 8.68 18 ILE B O 1
ATOM 902 N N . ARG B 2 19 ? 20.228 24.115 17.246 1.00 9.94 19 ARG B N 1
ATOM 903 C CA . ARG B 2 19 ? 21.291 23.208 16.822 1.00 11.38 19 ARG B CA 1
ATOM 904 C C . ARG B 2 19 ? 20.691 21.867 16.394 1.00 9.95 19 ARG B C 1
ATOM 905 O O . ARG B 2 19 ? 21.114 21.274 15.404 1.00 11.10 19 ARG B O 1
ATOM 913 N N . GLY B 2 20 ? 19.707 21.396 17.154 1.00 9.51 20 GLY B N 1
ATOM 914 C CA . GLY B 2 20 ? 19.063 20.136 16.828 1.00 9.82 20 GLY B CA 1
ATOM 9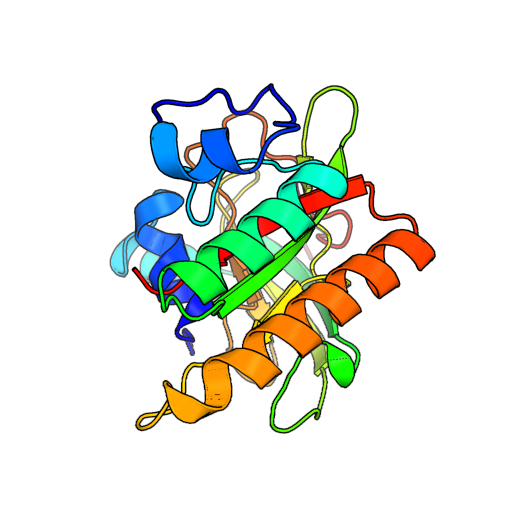15 C C . GLY B 2 20 ? 18.203 20.228 15.579 1.00 8.47 20 GLY B C 1
ATOM 916 O O . GLY B 2 20 ? 18.059 19.249 14.848 1.00 9.84 20 GLY B O 1
ATOM 917 N N . GLN B 2 21 ? 17.629 21.401 15.328 1.00 7.35 21 GLN B N 1
ATOM 918 C CA . GLN B 2 21 ? 16.779 21.590 14.154 1.00 7.44 21 GLN B CA 1
ATOM 919 C C . GLN B 2 21 ? 17.567 21.706 12.860 1.00 7.28 21 GLN B C 1
ATOM 920 O O . GLN B 2 21 ? 17.106 21.270 11.807 1.00 7.34 21 GLN B O 1
ATOM 926 N N . MET B 2 22 ? 18.751 22.302 12.942 1.00 8.54 22 MET B N 1
ATOM 927 C CA . MET B 2 22 ? 19.569 22.529 11.761 1.00 8.99 22 MET B CA 1
ATOM 928 C C . MET B 2 22 ? 19.674 21.371 10.769 1.00 9.20 22 MET B C 1
ATOM 929 O O . MET B 2 22 ? 19.263 21.511 9.617 1.00 9.18 22 MET B O 1
ATOM 934 N N . PRO B 2 23 ? 20.201 20.211 11.194 1.00 10.65 23 PRO B N 1
ATOM 935 C CA . PRO B 2 23 ? 20.310 19.091 10.251 1.00 11.77 23 PRO B CA 1
ATOM 936 C C . PRO B 2 23 ? 18.977 18.532 9.755 1.00 11.68 23 PRO B C 1
ATOM 937 O O . PRO B 2 23 ? 18.925 17.873 8.718 1.00 15.99 23 PRO B O 1
ATOM 941 N N . GLU B 2 24 ? 17.902 18.792 10.492 1.00 9.42 24 GLU B N 1
ATOM 942 C CA . GLU B 2 24 ? 16.581 18.307 10.109 1.00 8.59 24 GLU B CA 1
ATOM 943 C C . GLU B 2 24 ? 15.847 19.297 9.209 1.00 8.18 24 GLU B C 1
ATOM 944 O O . GLU B 2 24 ? 14.841 18.946 8.587 1.00 9.42 24 GLU B O 1
ATOM 950 N N . ARG B 2 25 ? 16.349 20.529 9.142 1.00 7.35 25 ARG B N 1
ATOM 951 C CA . ARG B 2 25 ? 15.726 21.561 8.320 1.00 7.22 25 ARG B CA 1
ATOM 952 C C . ARG B 2 25 ? 16.602 22.021 7.161 1.00 8.20 25 ARG B C 1
ATOM 953 O O . ARG B 2 25 ? 16.325 23.037 6.524 1.00 7.88 25 ARG B O 1
ATOM 961 N N . GLY B 2 26 ? 17.660 21.260 6.894 1.00 9.62 26 GLY B N 1
ATOM 962 C CA . GLY B 2 26 ? 18.546 21.569 5.784 1.00 10.72 26 GLY B CA 1
ATOM 963 C C . GLY B 2 26 ? 19.600 22.642 5.976 1.00 11.10 26 GLY B C 1
ATOM 964 O O . GLY B 2 26 ? 20.164 23.126 4.992 1.00 12.72 26 GLY B O 1
ATOM 965 N N . TRP B 2 27 ? 19.881 23.015 7.220 1.00 11.13 27 TRP B N 1
ATOM 966 C CA . TRP B 2 27 ? 20.881 24.044 7.491 1.00 12.03 27 TRP B CA 1
ATOM 967 C C . TRP B 2 27 ? 22.172 23.491 8.069 1.00 13.60 27 TRP B C 1
ATOM 968 O O . TRP B 2 27 ? 22.159 22.576 8.888 1.00 14.60 27 TRP B O 1
ATOM 979 N N . THR B 2 28 ? 23.288 24.070 7.639 1.00 16.10 28 THR B N 1
ATOM 980 C CA . THR B 2 28 ? 24.597 23.693 8.145 1.00 17.91 28 THR B CA 1
ATOM 981 C C . THR B 2 28 ? 25.086 24.937 8.873 1.00 18.84 28 THR B C 1
ATOM 982 O O . THR B 2 28 ? 24.499 26.014 8.729 1.00 17.81 28 THR B O 1
ATOM 986 N N . GLU B 2 29 ? 26.146 24.796 9.661 1.00 20.11 29 GLU B N 1
ATOM 987 C CA . GLU B 2 29 ? 26.691 25.930 10.392 1.00 22.07 29 GLU B CA 1
ATOM 988 C C . GLU B 2 29 ? 27.042 27.037 9.404 1.00 21.51 29 GLU B C 1
ATOM 989 O O . GLU B 2 29 ? 26.745 28.211 9.635 1.00 20.64 29 GLU B O 1
ATOM 995 N N . ASP B 2 30 ? 27.667 26.648 8.298 1.00 21.63 30 ASP B N 1
ATOM 996 C CA . ASP B 2 30 ? 28.070 27.593 7.264 1.00 21.88 30 ASP B CA 1
ATOM 997 C C . ASP B 2 30 ? 26.886 28.261 6.572 1.00 20.60 30 ASP B C 1
ATOM 998 O O . ASP B 2 30 ? 26.944 29.449 6.259 1.00 20.89 30 ASP B O 1
ATOM 1003 N N . ASP B 2 31 ? 25.820 27.503 6.325 1.00 18.78 31 ASP B N 1
ATOM 1004 C CA . ASP B 2 31 ? 24.641 28.068 5.670 1.00 17.27 31 ASP B CA 1
ATOM 1005 C C . ASP B 2 31 ? 24.116 29.259 6.462 1.00 15.75 31 ASP B C 1
ATOM 1006 O O . ASP B 2 31 ? 23.840 30.318 5.898 1.00 14.37 31 ASP B O 1
ATOM 1011 N N . ILE B 2 32 ? 23.980 29.080 7.771 1.00 13.81 32 ILE B N 1
ATOM 1012 C CA . ILE B 2 32 ? 23.477 30.144 8.630 1.00 13.67 32 ILE B CA 1
ATOM 1013 C C . ILE B 2 32 ? 24.417 31.344 8.639 1.00 14.83 32 ILE B C 1
ATOM 1014 O O . ILE B 2 32 ? 23.981 32.483 8.479 1.00 13.99 32 ILE B O 1
ATOM 1019 N N . LYS B 2 33 ? 25.706 31.085 8.827 1.00 16.06 33 LYS B N 1
ATOM 1020 C CA . LYS B 2 33 ? 26.693 32.156 8.853 1.00 17.81 33 LYS B CA 1
ATOM 1021 C C . LYS B 2 33 ? 26.707 32.926 7.536 1.00 16.48 33 LYS B C 1
ATOM 1022 O O . LYS B 2 33 ? 26.736 34.156 7.533 1.00 17.43 33 LYS B O 1
ATOM 1028 N N . ASN B 2 34 ? 26.683 32.203 6.420 1.00 16.39 34 ASN B N 1
ATOM 1029 C CA . ASN B 2 34 ? 26.686 32.837 5.105 1.00 16.66 34 ASN B CA 1
ATOM 1030 C C . ASN B 2 34 ? 25.423 33.665 4.882 1.00 15.59 34 ASN B C 1
ATOM 1031 O O . ASN B 2 34 ? 25.492 34.802 4.413 1.00 15.24 34 ASN B O 1
ATOM 1036 N N . THR B 2 35 ? 24.272 33.092 5.219 1.00 13.40 35 THR B N 1
ATOM 1037 C CA . THR B 2 35 ? 23.002 33.789 5.054 1.00 12.34 35 THR B CA 1
ATOM 1038 C C . THR B 2 35 ? 22.987 35.092 5.852 1.00 12.32 35 THR B C 1
ATOM 1039 O O . THR B 2 35 ? 22.537 36.127 5.358 1.00 11.97 35 THR B O 1
ATOM 1043 N N . VAL B 2 36 ? 23.488 35.048 7.082 1.00 13.14 36 VAL B N 1
ATOM 1044 C CA . VAL B 2 36 ? 23.517 36.241 7.916 1.00 13.89 36 VAL B CA 1
ATOM 1045 C C . VAL B 2 36 ? 24.513 37.274 7.389 1.00 15.23 36 VAL B C 1
ATOM 1046 O O . VAL B 2 36 ? 24.241 38.473 7.415 1.00 15.48 36 VAL B O 1
ATOM 1050 N N . SER B 2 37 ? 25.659 36.808 6.902 1.00 16.00 37 SER B N 1
ATOM 1051 C CA . SER B 2 37 ? 26.678 37.715 6.384 1.00 17.75 37 SER B CA 1
ATOM 1052 C C . SER B 2 37 ? 26.219 38.431 5.117 1.00 17.99 37 SER B C 1
ATOM 1053 O O . SER B 2 37 ? 26.737 39.496 4.779 1.00 17.30 37 SER B O 1
ATOM 1056 N N . ASN B 2 38 ? 25.247 37.850 4.417 1.00 17.89 38 ASN B N 1
ATOM 1057 C CA . ASN B 2 38 ? 24.736 38.457 3.192 1.00 17.91 38 ASN B CA 1
ATOM 1058 C C . ASN B 2 38 ? 23.957 39.734 3.476 1.00 17.24 38 ASN B C 1
ATOM 1059 O O . ASN B 2 38 ? 23.644 40.494 2.560 1.00 17.58 38 ASN B O 1
ATOM 1064 N N . GLY B 2 39 ? 23.637 39.965 4.746 1.00 15.83 39 GLY B N 1
ATOM 1065 C CA . GLY B 2 39 ? 22.918 41.171 5.111 1.00 15.00 39 GLY B CA 1
ATOM 1066 C C . GLY B 2 39 ? 21.444 40.995 5.418 1.00 13.58 39 GLY B C 1
ATOM 1067 O O . GLY B 2 39 ? 20.801 40.052 4.953 1.00 12.99 39 GLY B O 1
ATOM 1068 N N . ALA B 2 40 ? 20.908 41.924 6.202 1.00 12.92 40 ALA B N 1
ATOM 1069 C CA . ALA B 2 40 ? 19.504 41.898 6.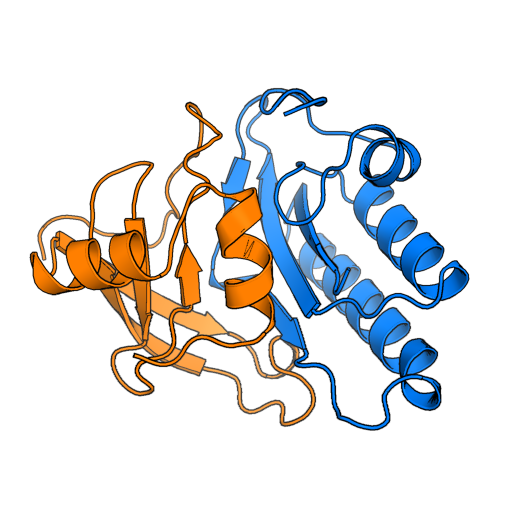587 1.00 11.60 40 ALA B CA 1
ATOM 1070 C C . ALA B 2 40 ? 18.616 42.051 5.360 1.00 11.23 40 ALA B C 1
ATOM 1071 O O . ALA B 2 40 ? 18.895 42.864 4.475 1.00 12.61 40 ALA B O 1
ATOM 1073 N N . THR B 2 41 ? 17.548 41.262 5.310 1.00 8.53 41 THR B N 1
ATOM 1074 C CA . THR B 2 41 ? 16.613 41.312 4.195 1.00 8.35 41 THR B CA 1
ATOM 1075 C C . THR B 2 41 ? 15.197 41.604 4.675 1.00 7.82 41 THR B C 1
ATOM 1076 O O . THR B 2 41 ? 14.276 41.736 3.871 1.00 8.14 41 THR B O 1
ATOM 1080 N N . GLY B 2 42 ? 15.029 41.715 5.989 1.00 7.96 42 GLY B N 1
ATOM 1081 C CA . GLY B 2 42 ? 13.719 42.004 6.541 1.00 8.65 42 GLY B CA 1
ATOM 1082 C C . GLY B 2 42 ? 13.786 42.166 8.045 1.00 7.75 42 GLY B C 1
ATOM 1083 O O . GLY B 2 42 ? 14.862 42.100 8.636 1.00 7.96 42 GLY B O 1
ATOM 1084 N N . THR B 2 43 ? 12.634 42.386 8.668 1.00 7.45 43 THR B N 1
ATOM 1085 C CA . THR B 2 43 ? 12.569 42.541 10.114 1.00 8.04 43 THR B CA 1
ATOM 1086 C C . THR B 2 43 ? 11.423 41.716 10.678 1.00 7.13 43 THR B C 1
ATOM 1087 O O . THR B 2 43 ? 10.507 41.316 9.959 1.00 8.28 43 THR B O 1
ATOM 1091 N N . SER B 2 44 ? 11.501 41.441 11.974 1.00 7.19 44 SER B N 1
ATOM 1092 C CA . SER B 2 44 ? 10.453 40.715 12.670 1.00 6.19 44 SER B CA 1
ATOM 1093 C C . SER B 2 44 ? 10.516 41.162 14.125 1.00 5.32 44 SER B C 1
ATOM 1094 O O . SER B 2 44 ? 11.055 42.227 14.427 1.00 6.80 44 SER B O 1
ATOM 1097 N N . PHE B 2 45 ? 9.965 40.365 15.027 1.00 5.90 45 PHE B N 1
ATOM 1098 C CA . PHE B 2 45 ? 9.985 40.723 16.437 1.00 5.75 45 PHE B CA 1
ATOM 1099 C C . PHE B 2 45 ? 10.020 39.440 17.242 1.00 6.32 45 PHE B C 1
ATOM 1100 O O . PHE B 2 45 ? 9.474 38.421 16.816 1.00 9.73 45 PHE B O 1
ATOM 1108 N N . ASP B 2 46 ? 10.693 39.477 18.387 1.00 6.30 46 ASP B N 1
ATOM 1109 C CA . ASP B 2 46 ? 10.778 38.317 19.259 1.00 6.48 46 ASP B CA 1
ATOM 1110 C C . ASP B 2 46 ? 9.982 38.609 20.519 1.00 6.53 46 ASP B C 1
ATOM 1111 O O . ASP B 2 46 ? 10.478 39.236 21.459 1.00 7.63 46 ASP B O 1
ATOM 1116 N N . LYS B 2 47 ? 8.721 38.195 20.501 1.00 6.69 47 LYS B N 1
ATOM 1117 C CA . LYS B 2 47 ? 7.839 38.349 21.639 1.00 8.07 47 LYS B CA 1
ATOM 1118 C C . LYS B 2 47 ? 7.576 36.930 22.120 1.00 8.80 47 LYS B C 1
ATOM 1119 O O . LYS B 2 47 ? 6.969 36.119 21.420 1.00 10.48 47 LYS B O 1
ATOM 1125 N N . ARG B 2 48 ? 8.088 36.621 23.299 1.00 7.94 48 ARG B N 1
ATOM 1126 C CA . ARG B 2 48 ? 7.887 35.320 23.901 1.00 7.36 48 ARG B CA 1
ATOM 1127 C C . ARG B 2 48 ? 7.561 35.571 25.353 1.00 7.20 48 ARG B C 1
ATOM 1128 O O . ARG B 2 48 ? 8.315 36.244 26.058 1.00 7.36 48 ARG B O 1
ATOM 1136 N N . SER B 2 49 ? 6.417 35.060 25.789 1.00 7.56 49 SER B N 1
ATOM 1137 C CA . SER B 2 49 ? 6.002 35.225 27.172 1.00 8.55 49 SER B CA 1
ATOM 1138 C C . SER B 2 49 ? 6.963 34.449 28.062 1.00 8.56 49 SER B C 1
ATOM 1139 O O . SER B 2 49 ? 7.668 33.548 27.595 1.00 8.35 49 SER B O 1
ATOM 1142 N N . PRO B 2 50 ? 7.017 34.797 29.356 1.00 9.24 50 PRO B N 1
ATOM 1143 C CA . PRO B 2 50 ? 7.908 34.107 30.291 1.00 9.46 50 PRO B CA 1
ATOM 1144 C C . PRO B 2 50 ? 7.819 32.579 30.230 1.00 9.05 50 PRO B C 1
ATOM 1145 O O . PRO B 2 50 ? 8.843 31.898 30.240 1.00 9.38 50 PRO B O 1
ATOM 1149 N N . LYS B 2 51 ? 6.603 32.042 30.151 1.00 9.58 51 LYS B N 1
ATOM 1150 C CA . LYS B 2 51 ? 6.424 30.590 30.113 1.00 9.93 51 LYS B CA 1
ATOM 1151 C C . LYS B 2 51 ? 7.018 29.907 28.890 1.00 8.80 51 LYS B C 1
ATOM 1152 O O . LYS B 2 51 ? 7.173 28.686 28.878 1.00 9.21 51 LYS B O 1
ATOM 1158 N N . LYS B 2 52 ? 7.342 30.678 27.858 1.00 7.21 52 LYS B N 1
ATOM 1159 C CA . LYS B 2 52 ? 7.934 30.099 26.659 1.00 7.12 52 LYS B CA 1
ATOM 1160 C C . LYS B 2 52 ? 9.430 29.875 26.839 1.00 7.03 52 LYS B C 1
ATOM 1161 O O . LYS B 2 52 ? 10.059 29.226 26.004 1.00 7.07 52 LYS B O 1
ATOM 1167 N N . THR B 2 53 ? 9.995 30.395 27.929 1.00 7.79 53 THR B N 1
ATOM 1168 C CA . THR B 2 53 ? 11.430 30.274 28.154 1.00 8.85 53 THR B CA 1
ATOM 1169 C C . THR B 2 53 ? 11.905 29.665 29.474 1.00 9.14 53 THR B C 1
ATOM 1170 O O . THR B 2 53 ? 12.616 30.310 30.246 1.00 9.30 53 THR B O 1
ATOM 1174 N N . PRO B 2 54 ? 11.509 28.418 29.761 1.00 9.41 54 PRO B N 1
ATOM 1175 C CA . PRO B 2 54 ? 11.963 27.796 31.010 1.00 10.68 54 PRO B CA 1
ATOM 1176 C C . PRO B 2 54 ? 13.465 27.535 30.852 1.00 10.74 54 PRO B C 1
ATOM 1177 O O . PRO B 2 54 ? 13.965 27.445 29.730 1.00 11.21 54 PRO B O 1
ATOM 1181 N N . PRO B 2 55 ? 14.206 27.398 31.964 1.00 12.50 55 PRO B N 1
ATOM 1182 C CA . PRO B 2 55 ? 13.779 27.461 33.363 1.00 12.89 55 PRO B CA 1
ATOM 1183 C C . PRO B 2 55 ? 13.928 28.839 34.015 1.00 13.57 55 PRO B C 1
ATOM 1184 O O . PRO B 2 55 ? 13.574 29.010 35.182 1.00 14.92 55 PRO B O 1
ATOM 1188 N N . ASP B 2 56 ? 14.454 29.812 33.273 1.00 12.89 56 ASP B N 1
ATOM 1189 C CA . ASP B 2 56 ? 14.641 31.159 33.814 1.00 14.55 56 ASP B CA 1
ATOM 1190 C C . ASP B 2 56 ? 13.386 32.024 33.691 1.00 13.21 56 ASP B C 1
ATOM 1191 O O . ASP B 2 56 ? 13.181 32.947 34.480 1.00 13.63 56 ASP B O 1
ATOM 1196 N N . TYR B 2 57 ? 12.561 31.730 32.690 1.00 12.26 57 TYR B N 1
ATOM 1197 C CA . TYR B 2 57 ? 11.306 32.446 32.475 1.00 11.99 57 TYR B CA 1
ATOM 1198 C C . TYR B 2 57 ? 11.417 33.962 32.305 1.00 11.51 57 TYR B C 1
ATOM 1199 O O . TYR B 2 57 ? 10.570 34.707 32.794 1.00 12.44 57 TYR B O 1
ATOM 1208 N N . LEU B 2 58 ? 12.446 34.420 31.602 1.00 11.13 58 LEU B N 1
ATOM 1209 C CA . LEU B 2 58 ? 12.618 35.853 31.383 1.00 11.29 58 LEU B CA 1
ATOM 1210 C C . LEU B 2 58 ? 11.773 36.372 30.220 1.00 10.27 58 LEU B C 1
ATOM 1211 O O . LEU B 2 58 ? 11.400 37.547 30.192 1.00 11.03 58 LEU B O 1
ATOM 1216 N N . GLY B 2 59 ? 11.463 35.494 29.272 1.00 9.05 59 GLY B N 1
ATOM 1217 C CA . GLY B 2 59 ? 10.694 35.909 28.113 1.00 8.62 59 GLY B CA 1
ATOM 1218 C C . GLY B 2 59 ? 11.540 36.811 27.230 1.00 7.82 59 GLY B C 1
ATOM 1219 O O . GLY B 2 59 ? 12.723 37.020 27.507 1.00 8.17 59 GLY B O 1
ATOM 1220 N N . ARG B 2 60 ? 10.939 37.337 26.165 1.00 7.13 60 ARG B N 1
ATOM 1221 C CA . ARG B 2 60 ? 11.624 38.233 25.237 1.00 6.78 60 ARG B CA 1
ATOM 1222 C C . ARG B 2 60 ? 10.623 39.242 24.684 1.00 6.14 60 ARG B C 1
ATOM 1223 O O . ARG B 2 60 ? 9.458 38.909 24.462 1.00 6.70 60 ARG B O 1
ATOM 1231 N N . ASN B 2 61 ? 11.086 40.468 24.464 1.00 5.84 61 ASN B N 1
ATOM 1232 C CA . ASN B 2 61 ? 10.263 41.536 23.891 1.00 6.26 61 ASN B CA 1
ATOM 1233 C C . ASN B 2 61 ? 11.245 42.401 23.109 1.00 5.85 61 ASN B C 1
ATOM 1234 O O . ASN B 2 61 ? 11.456 43.573 23.427 1.00 7.21 61 ASN B O 1
ATOM 1239 N N . ASP B 2 62 ? 11.835 41.812 22.072 1.00 6.31 62 ASP B N 1
ATOM 1240 C CA . ASP B 2 62 ? 12.868 42.487 21.299 1.00 6.27 62 ASP B CA 1
ATOM 1241 C C . ASP B 2 62 ? 12.689 42.534 19.800 1.00 6.69 62 ASP B C 1
ATOM 1242 O O . ASP B 2 62 ? 12.081 41.645 19.206 1.00 6.14 62 ASP B O 1
ATOM 1247 N N . PRO B 2 63 ? 13.241 43.575 19.161 1.00 6.63 63 PRO B N 1
ATOM 1248 C CA . PRO B 2 63 ? 13.132 43.669 17.706 1.00 6.28 63 PRO B CA 1
ATOM 1249 C C . PRO B 2 63 ? 14.012 42.538 17.172 1.00 5.67 63 PRO B C 1
ATOM 1250 O O . PRO B 2 63 ? 14.959 42.105 17.843 1.00 6.34 63 PRO B O 1
ATOM 1254 N N . ALA B 2 64 ? 13.706 42.067 15.971 1.00 5.51 64 ALA B N 1
ATOM 1255 C CA . ALA B 2 64 ? 14.479 40.996 15.363 1.00 5.94 64 ALA B CA 1
ATOM 1256 C C . ALA B 2 64 ? 14.753 41.330 13.909 1.00 6.59 64 ALA B C 1
ATOM 1257 O O . ALA B 2 64 ? 14.047 42.137 13.297 1.00 7.24 64 ALA B O 1
ATOM 1259 N N . THR B 2 65 ? 15.791 40.706 13.366 1.00 6.90 65 THR B N 1
ATOM 1260 C CA . THR B 2 65 ? 16.177 40.917 11.981 1.00 7.50 65 THR B CA 1
ATOM 1261 C C . THR B 2 65 ? 16.108 39.596 11.226 1.00 7.29 65 THR B C 1
ATOM 1262 O O . THR B 2 65 ? 16.420 38.536 11.772 1.00 7.29 65 THR B O 1
ATOM 1266 N N . VAL B 2 66 ? 15.678 39.674 9.972 1.00 6.68 66 VAL B N 1
ATOM 1267 C CA . VAL B 2 66 ? 15.559 38.502 9.120 1.00 6.72 66 VAL B CA 1
ATOM 1268 C C . VAL B 2 66 ? 16.677 38.504 8.089 1.00 6.35 66 VAL B C 1
ATOM 1269 O O . VAL B 2 66 ? 17.018 39.545 7.528 1.00 7.25 66 VAL B O 1
ATOM 1273 N N . TYR B 2 67 ? 17.249 37.328 7.862 1.00 6.67 67 TYR B N 1
ATOM 1274 C CA . TYR B 2 67 ? 18.325 37.149 6.895 1.00 7.12 67 TYR B CA 1
ATOM 1275 C C . TYR B 2 67 ? 17.898 36.023 5.967 1.00 6.58 67 TYR B C 1
ATOM 1276 O O . TYR B 2 67 ? 17.265 35.059 6.402 1.00 7.08 67 TYR B O 1
ATOM 1285 N N . GLY B 2 68 ? 18.234 36.141 4.689 1.00 6.79 68 GLY B N 1
ATOM 1286 C CA . GLY B 2 68 ? 17.851 35.112 3.746 1.00 7.60 68 GLY B CA 1
ATOM 1287 C C . GLY B 2 68 ? 16.687 35.526 2.867 1.00 7.17 68 GLY B C 1
ATOM 1288 O O . GLY B 2 68 ? 16.494 36.708 2.580 1.00 7.83 68 GLY B O 1
ATOM 1289 N N . SER B 2 69 ? 15.895 34.543 2.456 1.00 7.86 69 SER B N 1
ATOM 1290 C CA . SER B 2 69 ? 14.766 34.781 1.565 1.00 7.52 69 SER B CA 1
ATOM 1291 C C . SER B 2 69 ? 13.612 33.852 1.922 1.00 6.77 69 SER B C 1
ATOM 1292 O O . SER B 2 69 ? 13.777 32.937 2.725 1.00 7.17 69 SER B O 1
ATOM 1295 N N . PRO B 2 70 ? 12.429 34.066 1.324 1.00 7.54 70 PRO B N 1
ATOM 1296 C CA . PRO B 2 70 ? 11.287 33.202 1.638 1.00 8.39 70 PRO B CA 1
ATOM 1297 C C . PRO B 2 70 ? 11.608 31.714 1.550 1.00 8.10 70 PRO B C 1
ATOM 1298 O O . PRO B 2 70 ? 12.184 31.246 0.569 1.00 8.16 70 PRO B O 1
ATOM 1302 N N . GLY B 2 71 ? 11.226 30.984 2.596 1.00 8.70 71 GLY B N 1
ATOM 1303 C CA . GLY B 2 71 ? 11.468 29.554 2.654 1.00 10.06 71 GLY B CA 1
ATOM 1304 C C . GLY B 2 71 ? 12.875 29.178 3.088 1.00 9.09 71 GLY B C 1
ATOM 1305 O O . GLY B 2 71 ? 13.120 28.044 3.496 1.00 9.22 71 GLY B O 1
ATOM 1306 N N . LYS B 2 72 ? 13.797 30.133 3.006 1.00 9.13 72 LYS B N 1
ATOM 1307 C CA . LYS B 2 72 ? 15.197 29.903 3.361 1.00 8.07 72 LYS B CA 1
ATOM 1308 C C . LYS B 2 72 ? 15.715 31.098 4.150 1.00 6.73 72 LYS B C 1
ATOM 1309 O O . LYS B 2 72 ? 16.559 31.858 3.673 1.00 7.46 72 LYS B O 1
ATOM 1315 N N . TYR B 2 73 ? 15.217 31.248 5.372 1.00 6.03 73 TYR B N 1
ATOM 1316 C CA . TYR B 2 73 ? 15.593 32.380 6.197 1.00 5.36 73 TYR B CA 1
ATOM 1317 C C . TYR B 2 73 ? 15.894 32.018 7.641 1.00 5.70 73 TYR B C 1
ATOM 1318 O O . TYR B 2 73 ? 15.562 30.930 8.122 1.00 6.28 73 TYR B O 1
ATOM 1327 N N . VAL B 2 74 ? 16.534 32.967 8.314 1.00 5.88 74 VAL B N 1
ATOM 1328 C CA . VAL B 2 74 ? 16.878 32.857 9.722 1.00 7.25 74 VAL B CA 1
ATOM 1329 C C . VAL B 2 74 ? 16.459 34.169 10.381 1.00 6.68 74 VAL B C 1
ATOM 1330 O O . VAL B 2 74 ? 16.588 35.239 9.783 1.00 7.76 74 VAL B O 1
ATOM 1334 N N . VAL B 2 75 ? 15.931 34.079 11.597 1.00 6.08 75 VAL B N 1
ATOM 1335 C CA . VAL B 2 75 ? 15.510 35.260 12.339 1.00 6.21 75 VAL B CA 1
ATOM 1336 C C . VAL B 2 75 ? 16.426 35.359 13.550 1.00 6.19 75 VAL B C 1
ATOM 1337 O O . VAL B 2 75 ? 16.681 34.358 14.226 1.00 6.49 75 VAL B O 1
ATOM 1341 N N . VAL B 2 76 ? 16.921 36.566 13.812 1.00 6.40 76 VAL B N 1
ATOM 1342 C CA . VAL B 2 76 ? 17.844 36.806 14.915 1.00 6.24 76 VAL B CA 1
ATOM 1343 C C . VAL B 2 76 ? 17.370 37.938 15.822 1.00 6.17 76 VAL B C 1
ATOM 1344 O O . VAL B 2 76 ? 16.982 39.001 15.348 1.00 6.93 76 VAL B O 1
ATOM 1348 N N . ASN B 2 77 ? 17.400 37.696 17.127 1.00 6.23 77 ASN B N 1
ATOM 1349 C CA . ASN B 2 77 ? 17.010 38.690 18.123 1.00 6.36 77 ASN B CA 1
ATOM 1350 C C . ASN B 2 77 ? 18.085 39.792 18.119 1.00 6.32 77 ASN B C 1
ATOM 1351 O O . ASN B 2 77 ? 19.266 39.512 18.338 1.00 7.41 77 ASN B O 1
ATOM 1356 N N . ASP B 2 78 ? 17.683 41.037 17.865 1.00 6.72 78 ASP B N 1
ATOM 1357 C CA . ASP B 2 78 ? 18.631 42.154 17.805 1.00 7.67 78 ASP B CA 1
ATOM 1358 C C . ASP B 2 78 ? 19.396 42.428 19.094 1.00 8.33 78 ASP B C 1
ATOM 1359 O O . ASP B 2 78 ? 20.530 42.913 19.057 1.00 10.14 78 ASP B O 1
ATOM 1364 N N . ARG B 2 79 ? 18.775 42.136 20.231 1.00 8.09 79 ARG B N 1
ATOM 1365 C CA . ARG B 2 79 ? 19.413 42.383 21.518 1.00 7.99 79 ARG B CA 1
ATOM 1366 C C . ARG B 2 79 ? 20.343 41.268 21.970 1.00 8.62 79 ARG B C 1
ATOM 1367 O O . ARG B 2 79 ? 21.496 41.515 22.334 1.00 9.83 79 ARG B O 1
ATOM 1375 N N . THR B 2 80 ? 19.841 40.040 21.936 1.00 8.51 80 THR B N 1
ATOM 1376 C CA . THR B 2 80 ? 20.600 38.889 22.404 1.00 8.86 80 THR B CA 1
ATOM 1377 C C . THR B 2 80 ? 21.485 38.192 21.380 1.00 9.62 80 THR B C 1
ATOM 1378 O O . THR B 2 80 ? 22.410 37.470 21.754 1.00 10.70 80 THR B O 1
ATOM 1382 N N . GLY B 2 81 ? 21.202 38.395 20.097 1.00 8.61 81 GLY B N 1
ATOM 1383 C CA . GLY B 2 81 ? 21.981 37.737 19.065 1.00 8.86 81 GLY B CA 1
ATOM 1384 C C . GLY B 2 81 ? 21.530 36.298 18.867 1.00 9.07 81 GLY B C 1
ATOM 1385 O O . GLY B 2 81 ? 22.111 35.557 18.076 1.00 9.51 81 GLY B O 1
ATOM 1386 N N . GLU B 2 82 ? 20.489 35.899 19.590 1.00 8.07 82 GLU B N 1
ATOM 1387 C CA . GLU B 2 82 ? 19.949 34.544 19.502 1.00 9.49 82 GLU B CA 1
ATOM 1388 C C . GLU B 2 82 ? 19.213 34.268 18.194 1.00 7.96 82 GLU B C 1
ATOM 1389 O O . GLU B 2 82 ? 18.422 35.095 17.737 1.00 7.66 82 GLU B O 1
ATOM 1395 N N . VAL B 2 83 ? 19.473 33.112 17.590 1.00 7.68 83 VAL B N 1
ATOM 1396 C CA . VAL B 2 83 ? 18.735 32.721 16.394 1.00 7.03 83 VAL B CA 1
ATOM 1397 C C . VAL B 2 83 ? 17.410 32.249 16.990 1.00 7.34 83 VAL B C 1
ATOM 1398 O O . VAL B 2 83 ? 17.380 31.314 17.796 1.00 8.93 83 VAL B O 1
ATOM 1402 N N . THR B 2 84 ? 16.319 32.902 16.612 1.00 7.00 84 THR B N 1
ATOM 1403 C CA . THR B 2 84 ? 15.010 32.564 17.155 1.00 7.66 84 THR B CA 1
ATOM 1404 C C . THR B 2 84 ? 14.188 31.643 16.270 1.00 7.34 84 THR B C 1
ATOM 1405 O O . THR B 2 84 ? 13.225 31.029 16.732 1.00 8.43 84 THR B O 1
ATOM 1409 N N . GLN B 2 85 ? 14.556 31.552 14.998 1.00 6.28 85 GLN B N 1
ATOM 1410 C CA . GLN B 2 85 ? 13.819 30.712 14.070 1.00 6.35 85 GLN B CA 1
ATOM 1411 C C . GLN B 2 85 ? 14.626 30.453 12.810 1.00 5.81 85 GLN B C 1
ATOM 1412 O O . GLN B 2 85 ? 15.364 31.323 12.344 1.00 6.36 85 GLN B O 1
ATOM 1418 N N . ILE B 2 86 ? 14.502 29.241 12.282 1.00 6.03 86 ILE B N 1
ATOM 1419 C CA . ILE B 2 86 ? 15.124 28.896 11.011 1.00 6.13 86 ILE B CA 1
ATOM 1420 C C . ILE B 2 86 ? 14.026 28.191 10.218 1.00 5.97 86 ILE B C 1
ATOM 1421 O O . ILE B 2 86 ? 13.297 27.351 10.753 1.00 6.56 86 ILE B O 1
ATOM 1426 N N . SER B 2 87 ? 13.870 28.564 8.956 1.00 6.10 87 SER B N 1
ATOM 1427 C CA . SER B 2 87 ? 12.843 27.946 8.133 1.00 6.15 87 SER B CA 1
ATOM 1428 C C . SER B 2 87 ? 13.234 26.510 7.816 1.00 6.13 87 SER B C 1
ATOM 1429 O O . SER B 2 87 ? 14.404 26.137 7.925 1.00 6.26 87 SER B O 1
ATOM 1432 N N . ASP B 2 88 ? 12.257 25.692 7.442 1.00 6.20 88 ASP B N 1
ATOM 1433 C CA . ASP B 2 88 ? 12.564 24.318 7.082 1.00 6.12 88 ASP B CA 1
ATOM 1434 C C . ASP B 2 88 ? 12.787 24.310 5.578 1.00 6.51 88 ASP B C 1
ATOM 1435 O O . ASP B 2 88 ? 11.834 24.345 4.792 1.00 7.51 88 ASP B O 1
ATOM 1440 N N . LYS B 2 89 ? 14.051 24.286 5.178 1.00 7.39 89 LYS B N 1
ATOM 1441 C CA . LYS B 2 89 ? 14.382 24.291 3.765 1.00 8.08 89 LYS B CA 1
ATOM 1442 C C . LYS B 2 89 ? 13.993 23.001 3.049 1.00 8.79 89 LYS B C 1
ATOM 1443 O O . LYS B 2 89 ? 14.012 22.951 1.818 1.00 10.11 89 LYS B O 1
ATOM 1449 N N . THR B 2 90 ? 13.633 21.965 3.804 1.00 8.19 90 THR B N 1
ATOM 1450 C CA . THR B 2 90 ? 13.225 20.710 3.181 1.00 8.19 90 THR B CA 1
ATOM 1451 C C . THR B 2 90 ? 11.732 20.743 2.847 1.00 7.98 90 THR B C 1
ATOM 1452 O O . THR B 2 90 ? 11.220 19.831 2.198 1.00 8.78 90 THR B O 1
ATOM 1456 N N . ASP B 2 91 ? 11.041 21.796 3.285 1.00 7.94 91 ASP B N 1
ATOM 1457 C CA . ASP B 2 91 ? 9.605 21.951 3.027 1.00 7.71 91 ASP B CA 1
ATOM 1458 C C . ASP B 2 91 ? 9.392 23.060 2.000 1.00 8.14 91 ASP B C 1
ATOM 1459 O O . ASP B 2 91 ? 9.446 24.242 2.336 1.00 7.60 91 ASP B O 1
ATOM 1464 N N . PRO B 2 92 ? 9.142 22.691 0.731 1.00 9.08 92 PRO B N 1
ATOM 1465 C CA . PRO B 2 92 ? 8.932 23.701 -0.312 1.00 9.96 92 PRO B CA 1
ATOM 1466 C C . PRO B 2 92 ? 7.663 24.520 -0.099 1.00 8.99 92 PRO B C 1
ATOM 1467 O O . PRO B 2 92 ? 7.467 25.551 -0.746 1.00 10.87 92 PRO B O 1
ATOM 1471 N N . GLY B 2 93 ? 6.808 24.057 0.809 1.00 9.26 93 GLY B N 1
ATOM 1472 C CA . GLY B 2 93 ? 5.571 24.763 1.096 1.00 9.50 93 GLY B CA 1
ATOM 1473 C C . GLY B 2 93 ? 5.586 25.516 2.417 1.00 8.68 93 GLY B C 1
ATOM 1474 O O . GLY B 2 93 ? 4.532 25.879 2.945 1.00 10.07 93 GLY B O 1
ATOM 1475 N N . TRP B 2 94 ? 6.778 25.743 2.963 1.00 9.14 94 TRP B N 1
ATOM 1476 C CA . TRP B 2 94 ? 6.919 26.474 4.221 1.00 9.56 94 TRP B CA 1
ATOM 1477 C C . TRP B 2 94 ? 6.287 27.853 4.068 1.00 9.90 94 TRP B C 1
ATOM 1478 O O . TRP B 2 94 ? 6.615 28.585 3.139 1.00 12.54 94 TRP B O 1
ATOM 1489 N N . VAL B 2 95 ? 5.371 28.202 4.963 1.00 8.87 95 VAL B N 1
ATOM 1490 C CA . VAL B 2 95 ? 4.736 29.511 4.903 1.00 9.33 95 VAL B CA 1
ATOM 1491 C C . VAL B 2 95 ? 5.500 30.406 5.864 1.00 10.09 95 VAL B C 1
ATOM 1492 O O . VAL B 2 95 ? 5.636 30.089 7.046 1.00 11.43 95 VAL B O 1
ATOM 1496 N N . ASP B 2 96 ? 6.009 31.523 5.367 1.00 9.51 96 ASP B N 1
ATOM 1497 C CA . ASP B 2 96 ? 6.769 32.404 6.230 1.00 9.54 96 ASP B CA 1
ATOM 1498 C C . ASP B 2 96 ? 5.971 32.966 7.401 1.00 7.35 96 ASP B C 1
ATOM 1499 O O . ASP B 2 96 ? 4.768 33.225 7.304 1.00 6.79 96 ASP B O 1
ATOM 1504 N N . ASP B 2 97 ? 6.667 33.128 8.519 1.00 6.59 97 ASP B N 1
ATOM 1505 C CA . ASP B 2 97 ? 6.089 33.671 9.738 1.00 5.94 97 ASP B CA 1
ATOM 1506 C C . ASP B 2 97 ? 5.391 34.983 9.381 1.00 6.15 97 ASP B C 1
ATOM 1507 O O . ASP B 2 97 ? 5.959 35.829 8.693 1.00 6.43 97 ASP B O 1
ATOM 1512 N N . SER B 2 98 ? 4.158 35.147 9.849 1.00 7.10 98 SER B N 1
ATOM 1513 C CA . SER B 2 98 ? 3.379 36.349 9.564 1.00 8.58 98 SER B CA 1
ATOM 1514 C C . SER B 2 98 ? 4.003 37.650 10.062 1.00 7.95 98 SER B C 1
ATOM 1515 O O . SER B 2 98 ? 3.718 38.722 9.525 1.00 8.78 98 SER B O 1
ATOM 1518 N N . ARG B 2 99 ? 4.855 37.567 11.078 1.00 6.54 99 ARG B N 1
ATOM 15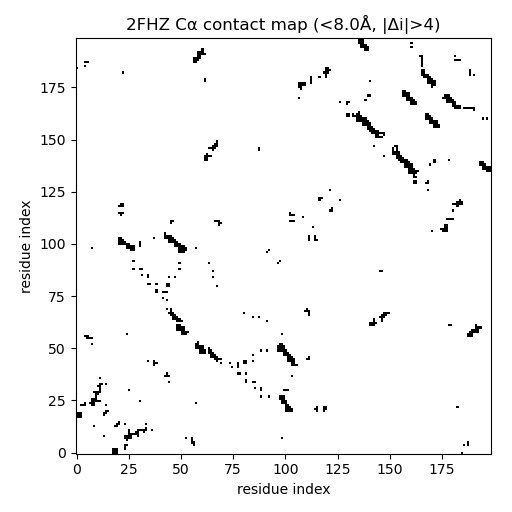19 C CA . ARG B 2 99 ? 5.466 38.771 11.633 1.00 6.32 99 ARG B CA 1
ATOM 1520 C C . ARG B 2 99 ? 6.601 39.329 10.781 1.00 5.90 99 ARG B C 1
ATOM 1521 O O . ARG B 2 99 ? 7.001 40.481 10.958 1.00 6.70 99 ARG B O 1
ATOM 1529 N N . ILE B 2 100 ? 7.119 38.525 9.858 1.00 5.90 100 ILE B N 1
ATOM 1530 C CA . ILE B 2 100 ? 8.210 38.966 8.995 1.00 6.38 100 ILE B CA 1
ATOM 1531 C C . ILE B 2 100 ? 7.773 40.031 7.995 1.00 6.82 100 ILE B C 1
ATOM 1532 O O . ILE B 2 100 ? 6.768 39.874 7.302 1.00 8.23 100 ILE B O 1
ATOM 1537 N N . GLN B 2 101 ? 8.532 41.121 7.941 1.00 6.89 101 GLN B N 1
ATOM 1538 C CA . GLN B 2 101 ? 8.278 42.201 6.996 1.00 7.63 101 GLN B CA 1
ATOM 1539 C C . GLN B 2 101 ? 9.546 42.317 6.158 1.00 7.72 101 GLN B C 1
ATOM 1540 O O . GLN B 2 101 ? 10.598 42.705 6.661 1.00 8.67 101 GLN B O 1
ATOM 1546 N N . TRP B 2 102 ? 9.451 41.952 4.884 1.00 8.45 102 TRP B N 1
ATOM 1547 C CA . TRP B 2 102 ? 10.607 42.009 3.997 1.00 8.92 102 TRP B CA 1
ATOM 1548 C C . TRP B 2 102 ? 10.921 43.431 3.566 1.00 11.31 102 TRP B C 1
ATOM 1549 O O . TRP B 2 102 ? 10.021 44.253 3.399 1.00 12.03 102 TRP B O 1
ATOM 1560 N N . GLY B 2 103 ? 12.204 43.720 3.387 1.00 11.70 103 GLY B N 1
ATOM 1561 C CA . GLY B 2 103 ? 12.589 45.042 2.927 1.00 16.43 103 GLY B CA 1
ATOM 1562 C C . GLY B 2 103 ? 13.129 46.025 3.945 1.00 18.69 103 GLY B C 1
ATOM 1563 O O . GLY B 2 103 ? 14.195 46.605 3.732 1.00 21.64 103 GLY B O 1
ATOM 1564 N N . ASN B 2 104 ? 12.407 46.239 5.039 1.00 20.69 104 ASN B N 1
ATOM 1565 C CA . ASN B 2 104 ? 12.872 47.185 6.046 1.00 21.51 104 ASN B CA 1
ATOM 1566 C C . ASN B 2 104 ? 13.929 46.564 6.949 1.00 21.63 104 ASN B C 1
ATOM 1567 O O . ASN B 2 104 ? 14.252 45.375 6.740 1.00 21.34 104 ASN B O 1
#